Protein AF-K2GR51-F1 (afdb_monomer)

Sequence (180 aa):
MQKKKPLNREYTQEELEQRRPKKPKINIDDYKPSGNLYKGIKTKDGRKINYIEPNDAKLPTESWRFYCFKGDEEIEHPFVMNNRSFYIFGTDKENVDIVLRHPTNEPQHAVVQFRYHNNEILPYIIDLNSKEGVYLNKNRIKENVYIELRNGDVLMFGHSIREYVLLKEKPFHHTHHHSK

InterPro domains:
  IPR000253 Forkhead-associated (FHA) domain [PF00498] (87-158)
  IPR000253 Forkhead-associated (FHA) domain [PS50006] (87-141)
  IPR000253 Forkhead-associated (FHA) domain [SM00240] (86-141)
  IPR008984 SMAD/FHA domain superfamily [SSF49879] (55-170)
  IPR050923 Cellular Process Regulator and RNA Processing Protein [PTHR23308] (21-169)

Nearest PDB structures (foldseek):
  4h87-assembly3_B  TM=9.272E-01  e=5.393E-12  Homo sapiens
  4h87-assembly2_A  TM=9.064E-01  e=5.393E-12  Homo sapiens
  3elv-assembly2_B  TM=8.975E-01  e=2.871E-11  Saccharomyces cerevisiae
  2jkd-assembly1_A  TM=9.024E-01  e=9.255E-11  Saccharomyces cerevisiae
  7dco-assembly1_Y  TM=8.281E-01  e=1.391E-11  Saccharomyces cerevisiae S288C

Mean predicted aligned error: 11.49 Å

Secondary structure (DSSP, 8-state):
---PPPTTPPPPHHHHHHTSPPPPPP-TT--SPPTTTTTT-B-TT--B-S----TTB---SS-EEEEEEETTEEEEEEEEESS-SEEEEES-TTT-SEE---TTS-SS-EEEEEEEETTEEEEEEEE-S-SS-EEETTEEPPBT--EE--TT-EEEETT--EEEEEEEPPP---------

Foldseek 3Di:
DDDDDDPDDDDDPVSVVVPPPDDPDPPPPPPPPDPVVQVPDADPVRARDPDDADPQQDFAPFWKWKFKDQPPDGDDDIDIRGGGQKFWEFCQPRRGRHHDPDPQTHNTFKMWGFGCDPNHTFTWIAGQPRPQAKDKPNHGDDHPDTDTDDAQIWIDGRPDSMIIGMHTDDPPPPPPPPDD

pLDDT: mean 85.96, std 16.05, range [42.38, 98.69]

Organism: Entamoeba nuttalli (strain P19) (NCBI:txid1076696)

Radius of gyration: 23.56 Å; Cα contacts (8 Å, |Δi|>4): 323; chains: 1; bounding box: 54×60×89 Å

Solvent-accessible surface area (backbone atoms only — not comparable to full-atom values): 10872 Å² total; per-residue (Å²): 134,87,82,81,77,73,95,85,66,85,73,51,73,67,59,54,57,72,65,46,82,75,76,76,83,78,66,87,81,57,86,62,81,62,81,64,80,42,71,77,42,53,50,98,86,65,31,63,39,91,73,78,85,59,95,49,53,34,65,38,89,54,51,32,33,37,39,38,26,52,79,95,42,76,77,52,81,63,46,76,49,52,87,52,35,57,46,36,31,10,49,34,69,85,54,30,73,41,73,45,94,41,90,67,46,38,54,69,24,32,36,42,36,22,29,59,54,95,95,38,64,45,46,23,42,28,26,60,68,42,92,61,38,39,23,51,72,88,39,74,57,62,61,77,38,80,42,80,59,53,77,69,40,35,39,34,51,35,84,44,75,45,40,34,36,32,40,64,54,75,80,83,73,81,76,79,77,76,79,128

Structure (mmCIF, N/CA/C/O backbone):
data_AF-K2GR51-F1
#
_entry.id   AF-K2GR51-F1
#
loop_
_atom_site.group_PDB
_atom_site.id
_atom_site.type_symbol
_atom_site.label_atom_id
_atom_site.label_alt_id
_atom_site.label_comp_id
_atom_site.label_asym_i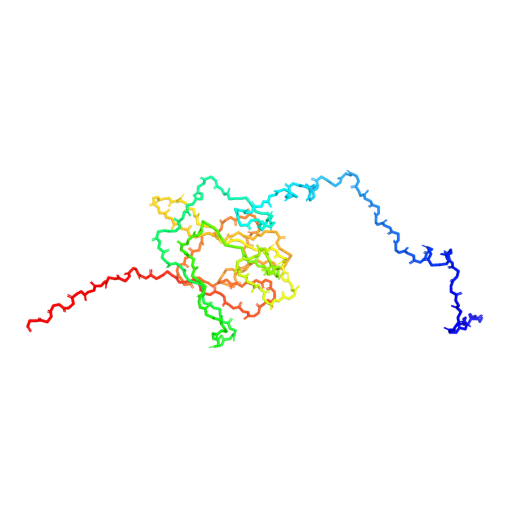d
_atom_site.label_entity_id
_atom_site.label_seq_id
_atom_site.pdbx_PDB_ins_code
_atom_site.Cartn_x
_atom_site.Cartn_y
_atom_site.Cartn_z
_atom_site.occupancy
_atom_site.B_iso_or_equiv
_atom_site.auth_seq_id
_atom_site.auth_comp_id
_atom_site.auth_asym_id
_atom_site.auth_atom_id
_atom_site.pdbx_PDB_model_num
ATOM 1 N N . MET A 1 1 ? 25.159 15.334 -54.013 1.00 42.38 1 MET A N 1
ATOM 2 C CA . MET A 1 1 ? 26.180 14.788 -53.086 1.00 42.38 1 MET A CA 1
ATOM 3 C C . MET A 1 1 ? 26.121 15.563 -51.773 1.00 42.38 1 MET A C 1
ATOM 5 O O . MET A 1 1 ? 26.465 16.738 -51.764 1.00 42.38 1 MET A O 1
ATOM 9 N N . GLN A 1 2 ? 25.629 14.962 -50.685 1.00 44.34 2 GLN A N 1
ATOM 10 C CA . GLN A 1 2 ? 25.645 15.604 -49.363 1.00 44.34 2 GLN A CA 1
ATOM 11 C C . GLN A 1 2 ? 27.072 15.537 -48.800 1.00 44.34 2 GLN A C 1
ATOM 13 O O . GLN A 1 2 ? 27.606 14.449 -48.588 1.00 44.34 2 GLN A O 1
ATOM 18 N N . LYS A 1 3 ? 27.717 16.692 -48.607 1.00 49.69 3 LYS A N 1
ATOM 19 C CA . LYS A 1 3 ? 29.060 16.778 -48.016 1.00 49.69 3 LYS A CA 1
ATOM 20 C C . LYS A 1 3 ? 28.983 16.336 -46.548 1.00 49.69 3 LYS A C 1
ATOM 22 O O . LYS A 1 3 ? 28.377 17.032 -45.735 1.00 49.69 3 LYS A O 1
ATOM 27 N N . LYS A 1 4 ? 29.577 15.188 -46.200 1.00 56.81 4 LYS A N 1
ATOM 28 C CA . LYS A 1 4 ? 29.742 14.777 -44.795 1.00 56.81 4 LYS A CA 1
ATOM 29 C C . LYS A 1 4 ? 30.719 15.746 -44.116 1.00 56.81 4 LYS A C 1
ATOM 31 O O . LYS A 1 4 ? 31.823 15.952 -44.616 1.00 56.81 4 LYS A O 1
ATOM 36 N N . LYS A 1 5 ? 30.287 16.381 -43.021 1.00 58.50 5 LYS A N 1
ATOM 37 C CA . LYS A 1 5 ? 31.119 17.296 -42.220 1.00 58.50 5 LYS A CA 1
ATOM 38 C C . LYS A 1 5 ? 32.204 16.500 -41.460 1.00 58.50 5 LYS A C 1
ATOM 40 O O . LYS A 1 5 ? 31.934 15.362 -41.077 1.00 58.50 5 LYS A O 1
ATOM 45 N N . PRO A 1 6 ? 33.407 17.070 -41.253 1.00 57.62 6 PRO A N 1
ATOM 46 C CA . PRO A 1 6 ? 34.514 16.401 -40.566 1.00 57.62 6 PRO A CA 1
ATOM 47 C C . PRO A 1 6 ? 34.189 16.107 -39.093 1.00 57.62 6 PRO A C 1
ATOM 49 O O . PRO A 1 6 ? 33.486 16.878 -38.441 1.00 57.62 6 PRO A O 1
ATOM 52 N N . LEU A 1 7 ? 34.720 14.987 -38.587 1.00 55.50 7 LEU A N 1
ATOM 53 C CA . LEU A 1 7 ? 34.378 14.382 -37.290 1.00 55.50 7 LEU A CA 1
ATOM 54 C C . LEU A 1 7 ? 34.839 15.203 -36.062 1.00 55.50 7 LEU A C 1
ATOM 56 O O . LEU A 1 7 ? 34.258 15.052 -34.996 1.00 55.50 7 LEU A O 1
ATOM 60 N N . ASN A 1 8 ? 35.801 16.120 -36.227 1.00 58.75 8 ASN A N 1
ATOM 61 C CA . ASN A 1 8 ? 36.381 16.948 -35.155 1.00 58.75 8 ASN A CA 1
ATOM 62 C C . ASN A 1 8 ? 36.123 18.449 -35.365 1.00 58.75 8 ASN A C 1
ATOM 64 O O . ASN A 1 8 ? 37.043 19.262 -35.324 1.00 58.75 8 ASN A O 1
ATOM 68 N N . ARG A 1 9 ? 34.876 18.834 -35.649 1.00 70.38 9 ARG A N 1
ATOM 69 C CA . ARG A 1 9 ? 34.494 20.250 -35.655 1.00 70.38 9 ARG A CA 1
ATOM 70 C C . ARG A 1 9 ? 33.949 20.626 -34.282 1.00 70.38 9 ARG A C 1
ATOM 72 O O . ARG A 1 9 ? 32.930 20.081 -33.864 1.00 70.38 9 ARG A O 1
ATOM 79 N N . GLU A 1 10 ? 34.606 21.569 -33.615 1.00 74.50 10 GLU A N 1
ATOM 80 C CA . GLU A 1 10 ? 34.029 22.242 -32.453 1.00 74.50 10 GLU A CA 1
ATOM 81 C C . GLU A 1 10 ? 32.769 22.994 -32.896 1.00 74.50 10 GLU A C 1
ATOM 83 O O . GLU A 1 10 ? 32.781 23.768 -33.858 1.00 74.50 10 GLU A O 1
ATOM 88 N N . TYR A 1 11 ? 31.651 22.691 -32.239 1.00 69.25 11 TYR A N 1
ATOM 89 C CA . TYR A 1 11 ? 30.380 23.358 -32.491 1.00 69.25 11 TYR A CA 1
ATOM 90 C C . TYR A 1 11 ? 30.417 24.745 -31.858 1.00 69.25 11 TYR A C 1
ATOM 92 O O . TYR A 1 11 ? 30.829 24.891 -30.706 1.00 69.25 11 TYR A O 1
ATOM 100 N N . THR A 1 12 ? 29.957 25.762 -32.585 1.00 78.19 12 THR A N 1
ATOM 101 C CA . THR A 1 12 ? 29.787 27.097 -31.999 1.00 78.19 12 THR A CA 1
ATOM 102 C C . THR A 1 12 ? 28.710 27.059 -30.912 1.00 78.19 12 THR A C 1
ATOM 104 O O . THR A 1 12 ? 27.822 26.202 -30.924 1.00 78.19 12 THR A O 1
ATOM 107 N N . GLN A 1 13 ? 28.761 27.993 -29.957 1.00 73.19 13 GLN A N 1
ATOM 108 C CA . GLN A 1 13 ? 27.757 28.070 -28.885 1.00 73.19 13 GLN A CA 1
ATOM 109 C C . GLN A 1 13 ? 26.326 28.191 -29.435 1.00 73.19 13 GLN A C 1
ATOM 111 O O . GLN A 1 13 ? 25.419 27.548 -28.914 1.00 73.19 13 GLN A O 1
ATOM 116 N N . GLU A 1 14 ? 26.141 28.905 -30.546 1.00 72.94 14 GLU A N 1
ATOM 117 C CA . GLU A 1 14 ? 24.854 29.008 -31.243 1.00 72.94 14 GLU A CA 1
ATOM 118 C C . GLU A 1 14 ? 24.384 27.664 -31.830 1.00 72.94 14 GLU A C 1
ATOM 120 O O . GLU A 1 14 ? 23.211 27.306 -31.704 1.00 72.94 14 GLU A O 1
ATOM 125 N N . GLU A 1 15 ? 25.288 26.874 -32.428 1.00 75.81 15 GLU A N 1
ATOM 126 C CA . GLU A 1 15 ? 24.970 25.526 -32.926 1.00 75.81 15 GLU A CA 1
ATOM 127 C C . GLU A 1 15 ? 24.607 24.579 -31.769 1.00 75.81 15 GLU A C 1
ATOM 129 O O . GLU A 1 15 ? 23.725 23.729 -31.913 1.00 75.81 15 GLU A O 1
ATOM 134 N N . LEU A 1 16 ? 25.245 24.732 -30.603 1.00 74.75 16 LEU A N 1
ATOM 135 C C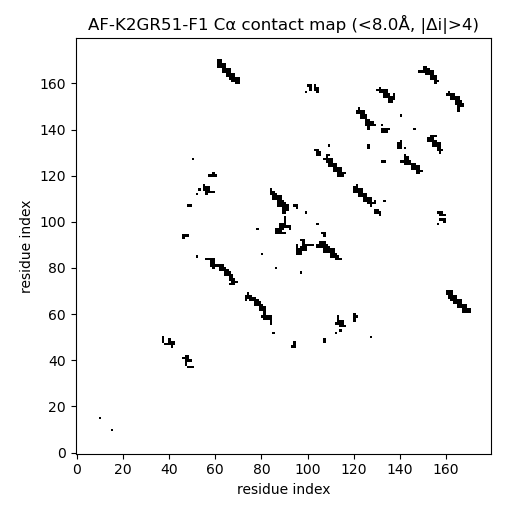A . LEU A 1 16 ? 24.909 23.975 -29.395 1.00 74.75 16 LEU A CA 1
ATOM 136 C C . LEU A 1 16 ? 23.548 24.382 -28.822 1.00 74.75 16 LEU A C 1
ATOM 138 O O . LEU A 1 16 ? 22.797 23.510 -28.386 1.00 74.75 16 LEU A O 1
ATOM 142 N N . GLU A 1 17 ? 23.194 25.667 -28.848 1.00 75.69 17 GLU A N 1
ATOM 143 C CA . GLU A 1 17 ? 21.890 26.156 -28.389 1.00 75.69 17 GLU A CA 1
ATOM 144 C C . GLU A 1 17 ? 20.739 25.732 -29.299 1.00 75.69 17 GLU A C 1
ATOM 146 O O . GLU A 1 17 ? 19.697 25.307 -28.800 1.00 75.69 17 GLU A O 1
ATOM 151 N N . GLN A 1 18 ? 20.929 25.747 -30.619 1.00 71.50 18 GLN A N 1
ATOM 152 C CA . GLN A 1 18 ? 19.915 25.290 -31.579 1.00 71.50 18 GLN A CA 1
ATOM 153 C C . GLN A 1 18 ? 19.640 23.784 -31.489 1.00 71.50 18 GLN A C 1
ATOM 155 O O . GLN A 1 18 ? 18.543 23.331 -31.823 1.00 71.50 18 GLN A O 1
ATOM 160 N N . ARG A 1 19 ? 20.623 23.005 -31.022 1.00 71.69 19 ARG A N 1
ATOM 161 C CA . ARG A 1 19 ? 20.491 21.561 -30.781 1.00 71.69 19 ARG A CA 1
ATOM 162 C C . ARG A 1 19 ? 19.910 21.228 -29.411 1.00 71.69 19 ARG A C 1
ATOM 164 O O . ARG A 1 19 ? 19.610 20.057 -29.171 1.00 71.69 19 ARG A O 1
ATOM 171 N N . ARG A 1 20 ? 19.724 22.208 -28.515 1.00 74.12 20 ARG A N 1
ATOM 172 C CA . ARG A 1 20 ? 19.033 21.954 -27.247 1.00 74.12 20 ARG A CA 1
ATOM 173 C C . ARG A 1 20 ? 17.590 21.551 -27.555 1.00 74.12 20 ARG A C 1
ATOM 175 O O . ARG A 1 20 ? 16.921 22.243 -28.327 1.00 74.12 20 ARG A O 1
ATOM 182 N N . PRO A 1 21 ? 17.083 20.455 -26.967 1.00 69.75 21 PRO A N 1
ATOM 183 C CA . PRO A 1 21 ? 15.682 20.102 -27.116 1.00 69.75 21 PRO A CA 1
AT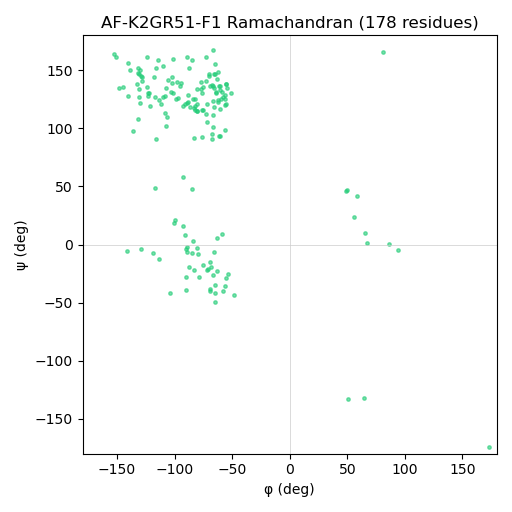OM 184 C C . PRO A 1 21 ? 14.835 21.288 -26.650 1.00 69.75 21 PRO A C 1
ATOM 186 O O . PRO A 1 21 ? 14.961 21.752 -25.513 1.00 69.75 21 PRO A O 1
ATOM 189 N N . LYS A 1 22 ? 14.005 21.822 -27.554 1.00 69.19 22 LYS A N 1
ATOM 190 C CA . LYS A 1 22 ? 13.075 22.904 -27.221 1.00 69.19 22 LYS A CA 1
ATOM 191 C C . LYS A 1 22 ? 12.189 22.406 -26.085 1.00 69.19 22 LYS A C 1
ATOM 193 O O . LYS A 1 22 ? 11.607 21.327 -26.204 1.00 69.19 22 LYS A O 1
ATOM 198 N N . LYS A 1 23 ? 12.102 23.173 -24.990 1.00 65.56 23 LYS A N 1
ATOM 199 C CA . LYS A 1 23 ? 11.193 22.841 -23.885 1.00 65.56 23 LYS A CA 1
ATOM 200 C C . LYS A 1 23 ? 9.798 22.601 -24.479 1.00 65.56 23 LYS A C 1
ATOM 202 O O . LYS A 1 23 ? 9.362 23.423 -25.292 1.00 65.56 23 LYS A O 1
ATOM 207 N N . PRO A 1 24 ? 9.130 21.485 -24.142 1.00 67.50 24 PRO A N 1
ATOM 208 C CA . PRO A 1 24 ? 7.802 21.208 -24.664 1.00 67.50 24 PRO A CA 1
ATOM 209 C C . PRO A 1 24 ? 6.883 22.390 -24.348 1.00 67.50 24 PRO A C 1
ATOM 211 O O . PRO A 1 24 ? 6.960 22.970 -23.262 1.00 67.50 24 PRO A O 1
ATOM 214 N N . LYS A 1 25 ? 6.053 22.781 -25.321 1.00 66.25 25 LYS A N 1
ATOM 215 C CA . LYS A 1 25 ? 5.051 23.829 -25.119 1.00 66.25 25 LYS A CA 1
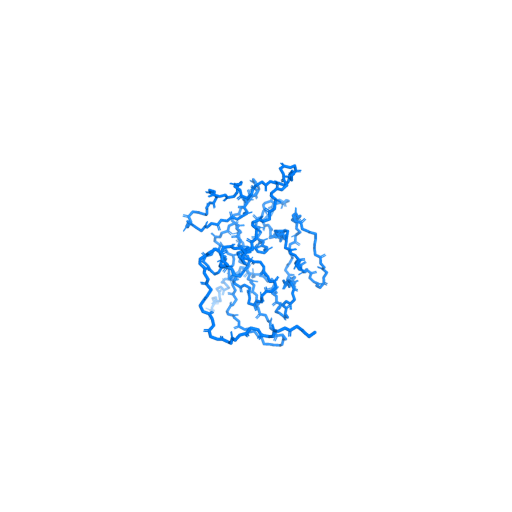ATOM 216 C C . LYS A 1 25 ? 4.114 23.356 -24.009 1.00 66.25 25 LYS A C 1
ATOM 218 O O . LYS A 1 25 ? 3.463 22.327 -24.161 1.00 66.25 25 LYS A O 1
ATOM 223 N N . ILE A 1 26 ? 4.101 24.078 -22.893 1.00 63.62 26 ILE A N 1
ATOM 22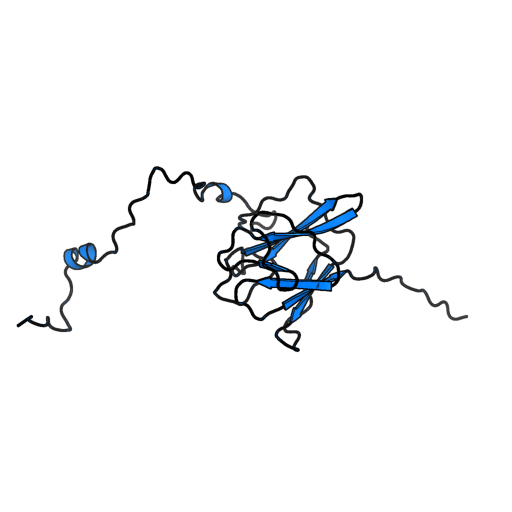4 C CA . ILE A 1 26 ? 3.199 23.804 -21.775 1.00 63.62 26 ILE A CA 1
ATOM 225 C C . ILE A 1 26 ? 1.786 24.085 -22.286 1.00 63.62 26 ILE A C 1
ATOM 227 O O . ILE A 1 26 ? 1.508 25.201 -22.722 1.00 63.62 26 ILE A O 1
ATOM 231 N N . ASN A 1 27 ? 0.923 23.070 -22.294 1.00 71.12 27 ASN A N 1
ATOM 232 C CA . ASN A 1 27 ? -0.493 23.280 -22.555 1.00 71.12 27 ASN A CA 1
ATOM 233 C C . ASN A 1 27 ? -1.090 23.961 -21.316 1.00 71.12 27 ASN A C 1
ATOM 235 O O . ASN A 1 27 ? -1.085 23.379 -20.235 1.00 71.12 27 ASN A O 1
ATOM 239 N N . ILE A 1 28 ? -1.509 25.217 -21.468 1.00 61.88 28 ILE A N 1
ATOM 240 C CA . ILE A 1 28 ? -1.997 26.064 -20.368 1.00 61.88 28 ILE A CA 1
ATOM 241 C C . ILE A 1 28 ? -3.373 25.568 -19.882 1.00 61.88 28 ILE A C 1
ATOM 243 O O . ILE A 1 28 ? -3.718 25.779 -18.723 1.00 61.88 28 ILE A O 1
ATOM 247 N N . ASP A 1 29 ? -4.083 24.810 -20.726 1.00 73.19 29 ASP A N 1
ATOM 248 C CA . ASP A 1 29 ? -5.407 24.240 -20.455 1.00 73.19 29 ASP A CA 1
ATOM 249 C C . ASP A 1 29 ? -5.345 22.756 -20.037 1.00 73.19 29 ASP A C 1
ATOM 251 O O . ASP A 1 29 ? -6.320 22.012 -20.167 1.00 73.19 29 ASP A O 1
ATOM 255 N N . ASP A 1 30 ? -4.194 22.277 -19.549 1.00 65.19 30 ASP A N 1
ATOM 256 C CA . ASP A 1 30 ? -4.125 20.956 -18.922 1.00 65.19 30 ASP A CA 1
ATOM 257 C C . ASP A 1 30 ? -4.743 21.053 -17.517 1.00 65.19 30 ASP A C 1
ATOM 259 O O . ASP A 1 30 ? -4.071 21.388 -16.545 1.00 65.19 30 ASP A O 1
ATOM 263 N N . TYR A 1 31 ? -6.045 20.768 -17.401 1.00 67.69 31 TYR A N 1
ATOM 264 C CA . TYR A 1 31 ? -6.785 20.711 -16.126 1.00 67.69 31 TYR A CA 1
ATOM 265 C C . TYR A 1 31 ? -6.292 19.609 -15.171 1.00 67.69 31 TYR A C 1
ATOM 267 O O . TYR A 1 31 ? -6.893 19.370 -14.120 1.00 67.69 31 TYR A O 1
ATOM 275 N N . LYS A 1 32 ? -5.207 18.908 -15.515 1.00 61.25 32 LYS A N 1
ATOM 276 C CA . LYS A 1 32 ? -4.537 18.009 -14.586 1.00 61.25 32 LYS A CA 1
ATOM 277 C C . LYS A 1 32 ? -4.021 18.810 -13.392 1.00 61.25 32 LYS A C 1
ATOM 279 O O . LYS A 1 32 ? -3.437 19.881 -13.570 1.00 61.25 32 LYS A O 1
ATOM 284 N N . PRO A 1 33 ? -4.190 18.297 -12.164 1.00 57.75 33 PRO A N 1
ATOM 285 C CA . PRO A 1 33 ? -3.632 18.943 -10.993 1.00 57.75 33 PRO A CA 1
ATOM 286 C C . PRO A 1 33 ? -2.130 19.126 -11.202 1.00 57.75 33 PRO A C 1
ATOM 288 O O . PRO A 1 33 ? -1.392 18.166 -11.433 1.00 57.75 33 PRO A O 1
ATOM 291 N N . SER A 1 34 ? -1.675 20.380 -11.150 1.00 57.56 34 SER A N 1
ATOM 292 C CA . SER A 1 34 ? -0.246 20.665 -11.195 1.00 57.56 34 SER A CA 1
ATOM 293 C C . SER A 1 34 ? 0.423 19.867 -10.072 1.00 57.56 34 SER A C 1
ATOM 295 O O . SER A 1 34 ? -0.070 19.852 -8.941 1.00 57.56 34 SER A O 1
ATOM 297 N N . GLY A 1 35 ? 1.551 19.207 -10.351 1.00 59.31 35 GLY A N 1
ATOM 298 C CA . GLY A 1 35 ? 2.287 18.392 -9.371 1.00 59.31 35 GLY A CA 1
ATOM 299 C C . GLY A 1 35 ? 2.767 19.154 -8.122 1.00 59.31 35 GLY A C 1
ATOM 300 O O . GLY A 1 35 ? 3.538 18.619 -7.336 1.00 59.31 35 GLY A O 1
ATOM 301 N N . ASN A 1 36 ? 2.341 20.407 -7.939 1.00 64.81 36 ASN A N 1
ATOM 302 C CA . ASN A 1 36 ? 2.488 21.210 -6.737 1.00 64.81 36 ASN A CA 1
ATOM 303 C C . ASN A 1 36 ? 1.592 20.756 -5.578 1.00 64.81 36 ASN A C 1
ATOM 305 O O . ASN A 1 36 ? 1.945 21.058 -4.443 1.00 64.81 36 ASN A O 1
ATOM 309 N N . LEU A 1 37 ? 0.491 20.031 -5.819 1.00 65.50 37 LEU A N 1
ATOM 310 C CA . LEU A 1 37 ? -0.415 19.620 -4.735 1.00 65.50 37 LEU A CA 1
ATOM 311 C C . LEU A 1 37 ? 0.310 18.788 -3.662 1.00 65.50 37 LEU A C 1
ATOM 313 O O . LEU A 1 37 ? 0.123 19.003 -2.469 1.00 65.50 37 LEU A O 1
ATOM 317 N N . TYR A 1 38 ? 1.211 17.904 -4.090 1.00 66.12 38 TYR A N 1
ATOM 318 C CA . TYR A 1 38 ? 1.984 17.040 -3.196 1.00 66.12 38 TYR A CA 1
ATOM 319 C C . TYR A 1 38 ? 3.320 17.651 -2.742 1.00 66.12 38 TYR A C 1
ATOM 321 O O . TYR A 1 38 ? 4.008 17.062 -1.912 1.00 66.12 38 TYR A O 1
ATOM 329 N N . LYS A 1 39 ? 3.717 18.839 -3.233 1.00 66.56 39 LYS A N 1
ATOM 330 C CA . LYS A 1 39 ? 5.072 19.397 -3.002 1.00 66.56 39 LYS A CA 1
ATOM 331 C C . LYS A 1 39 ? 5.399 19.762 -1.548 1.00 66.56 39 LYS A C 1
ATOM 333 O O . LYS A 1 39 ? 6.550 20.085 -1.266 1.00 66.56 39 LYS A O 1
ATOM 338 N N . GLY A 1 40 ? 4.442 19.681 -0.630 1.00 71.94 40 GLY A N 1
ATOM 339 C CA . GLY A 1 40 ? 4.662 19.903 0.802 1.00 71.94 40 GLY A CA 1
ATOM 340 C C . GLY A 1 40 ? 4.359 18.697 1.686 1.00 71.94 40 GLY A C 1
ATOM 341 O O . GLY A 1 40 ? 4.643 18.754 2.880 1.00 71.94 40 GLY A O 1
ATOM 342 N N . ILE A 1 41 ? 3.790 17.621 1.135 1.00 84.75 41 ILE A N 1
ATOM 343 C CA . ILE A 1 41 ? 3.296 16.515 1.954 1.00 84.75 41 ILE A CA 1
ATOM 344 C C . ILE A 1 41 ? 4.468 15.625 2.336 1.00 84.75 41 ILE A C 1
ATOM 346 O O . ILE A 1 41 ? 5.196 15.099 1.488 1.00 84.75 41 ILE A O 1
ATOM 350 N N . LYS A 1 42 ? 4.659 15.487 3.645 1.00 88.25 42 LYS A N 1
ATOM 351 C CA . LYS A 1 42 ? 5.691 14.647 4.227 1.00 88.25 42 LYS A CA 1
ATOM 352 C C . LYS A 1 42 ? 5.104 13.772 5.317 1.00 88.25 42 LYS A C 1
ATOM 354 O O . LYS A 1 42 ? 4.197 14.195 6.033 1.00 88.25 42 LYS A O 1
ATOM 359 N N . THR A 1 43 ? 5.651 12.574 5.468 1.00 87.50 43 THR A N 1
ATOM 360 C CA . THR A 1 43 ? 5.398 11.763 6.662 1.00 87.50 43 THR A CA 1
ATOM 361 C C . THR A 1 43 ? 6.009 12.426 7.895 1.00 87.50 43 THR A C 1
ATOM 363 O O . THR A 1 43 ? 6.855 13.318 7.788 1.00 87.50 43 THR A O 1
ATOM 366 N N . LYS A 1 44 ? 5.634 11.942 9.085 1.00 85.00 44 LYS A N 1
ATOM 367 C CA . LYS A 1 44 ? 6.286 12.325 10.351 1.00 85.00 44 LYS A CA 1
ATOM 368 C C . LYS A 1 44 ? 7.801 12.083 10.324 1.00 85.00 44 LYS A C 1
ATOM 370 O O . LYS A 1 44 ? 8.546 12.826 10.950 1.00 85.00 44 LYS A O 1
ATOM 375 N N . ASP A 1 45 ? 8.238 11.103 9.534 1.00 85.88 45 ASP A N 1
ATOM 376 C CA . ASP A 1 45 ? 9.645 10.751 9.332 1.00 85.88 45 ASP A CA 1
ATOM 377 C C . ASP A 1 45 ? 10.361 11.675 8.321 1.00 85.88 45 ASP A C 1
ATOM 379 O O . ASP A 1 45 ? 11.550 11.516 8.064 1.00 85.88 45 ASP A O 1
ATOM 383 N N . GLY A 1 46 ? 9.650 12.624 7.699 1.00 88.81 46 GLY A N 1
ATOM 384 C CA . GLY A 1 46 ? 10.202 13.575 6.730 1.00 88.81 46 GLY A CA 1
ATOM 385 C C . GLY A 1 46 ? 10.247 13.089 5.275 1.00 88.81 46 GLY A C 1
ATOM 386 O O . GLY A 1 46 ? 10.666 13.861 4.406 1.00 88.81 46 GLY A O 1
ATOM 387 N N . ARG A 1 47 ? 9.781 11.864 4.986 1.00 91.19 47 ARG A N 1
ATOM 388 C CA . ARG A 1 47 ? 9.701 11.302 3.622 1.00 91.19 47 ARG A CA 1
ATOM 389 C C . ARG A 1 47 ? 8.675 12.063 2.795 1.00 91.19 47 ARG A C 1
ATOM 391 O O . ARG A 1 47 ? 7.587 12.343 3.293 1.00 91.19 47 ARG A O 1
ATOM 398 N N . LYS A 1 48 ? 8.995 12.387 1.543 1.00 92.12 48 LYS A N 1
ATOM 399 C CA . LYS A 1 48 ? 8.063 13.038 0.608 1.00 92.12 48 LYS A CA 1
ATOM 400 C C . LYS A 1 48 ? 7.069 12.004 0.107 1.00 92.12 48 LYS A C 1
ATOM 402 O O . LYS A 1 48 ? 7.495 10.952 -0.354 1.00 92.12 48 LYS A O 1
ATOM 407 N N . ILE A 1 49 ? 5.775 12.300 0.151 1.00 91.88 49 ILE A N 1
ATOM 408 C CA . ILE A 1 49 ? 4.738 11.340 -0.253 1.00 91.88 49 ILE A CA 1
ATOM 409 C C . ILE A 1 49 ? 3.725 11.962 -1.211 1.00 91.88 49 ILE A C 1
ATOM 411 O O . ILE A 1 49 ? 3.409 13.147 -1.113 1.00 91.88 49 ILE A O 1
ATOM 415 N N . ASN A 1 50 ? 3.209 11.152 -2.134 1.00 90.56 50 ASN A N 1
ATOM 416 C CA . ASN A 1 50 ? 2.121 11.513 -3.052 1.00 90.56 50 ASN A CA 1
ATOM 417 C C . ASN A 1 50 ? 0.757 10.950 -2.601 1.00 90.56 50 ASN A C 1
ATOM 419 O O . ASN A 1 50 ? -0.181 10.868 -3.392 1.00 90.56 50 ASN A O 1
ATOM 423 N N . TYR A 1 51 ? 0.649 10.569 -1.329 1.00 93.06 51 TYR A N 1
ATOM 424 C CA . TYR A 1 51 ? -0.516 9.924 -0.740 1.00 93.06 51 TYR A CA 1
ATOM 425 C C . TYR A 1 51 ? -0.955 10.656 0.530 1.00 93.06 51 TYR A C 1
ATOM 427 O O . TYR A 1 51 ? -0.124 11.168 1.281 1.00 93.06 51 TYR A O 1
ATOM 435 N N . ILE A 1 52 ? -2.266 10.713 0.758 1.00 92.38 52 ILE A N 1
ATOM 436 C CA . ILE A 1 52 ? -2.878 11.275 1.963 1.00 92.38 52 ILE A CA 1
ATOM 437 C C . ILE A 1 52 ? -3.741 10.180 2.575 1.00 92.38 52 ILE A C 1
ATOM 439 O O . ILE A 1 52 ? -4.589 9.605 1.892 1.00 92.38 52 ILE A O 1
ATOM 443 N N . GLU A 1 53 ? -3.527 9.910 3.859 1.00 93.81 53 GLU A N 1
ATOM 444 C CA . GLU A 1 53 ? -4.323 8.932 4.589 1.00 93.81 53 GLU A CA 1
ATOM 445 C C . GLU A 1 53 ? -5.801 9.350 4.664 1.00 93.81 53 GLU A C 1
ATOM 447 O O . GLU A 1 53 ? -6.105 10.534 4.846 1.00 93.81 53 GLU A O 1
ATOM 452 N N . PRO A 1 54 ? -6.740 8.398 4.561 1.00 96.31 54 PRO A N 1
ATOM 453 C CA . PRO A 1 54 ? -8.153 8.676 4.750 1.00 96.31 54 PRO A CA 1
ATOM 454 C C . PRO A 1 54 ? -8.487 8.914 6.232 1.00 96.31 54 PRO A C 1
ATOM 456 O O . PRO A 1 54 ? -7.766 8.497 7.137 1.00 96.31 54 PRO A O 1
ATOM 459 N N . ASN A 1 55 ? -9.638 9.538 6.498 1.00 96.12 55 ASN A N 1
ATOM 460 C CA . ASN A 1 55 ? -10.094 9.834 7.867 1.00 96.12 55 ASN A CA 1
ATOM 461 C C . ASN A 1 55 ? -10.347 8.578 8.722 1.00 96.12 55 ASN A C 1
ATOM 463 O O . ASN A 1 55 ? -10.350 8.653 9.949 1.00 96.12 55 ASN A O 1
ATOM 467 N N . ASP A 1 56 ? -10.585 7.434 8.080 1.00 96.31 56 ASP A N 1
ATOM 468 C CA . ASP A 1 56 ? -10.795 6.138 8.725 1.00 96.31 56 ASP A CA 1
ATOM 469 C C . ASP A 1 56 ? -9.494 5.335 8.908 1.00 96.31 56 ASP A C 1
ATOM 471 O O . ASP A 1 56 ? -9.540 4.180 9.334 1.00 96.31 56 ASP A O 1
ATOM 475 N N . ALA A 1 57 ? -8.331 5.938 8.638 1.00 97.44 57 ALA A N 1
ATOM 476 C CA . ALA A 1 57 ? -7.030 5.332 8.885 1.00 97.44 57 ALA A CA 1
ATOM 477 C C . ALA A 1 57 ? -6.839 4.981 10.370 1.00 97.44 57 ALA A C 1
ATOM 479 O O . ALA A 1 57 ? -7.055 5.805 11.267 1.00 97.44 57 ALA A O 1
ATOM 480 N N . LYS A 1 58 ? -6.393 3.749 10.640 1.00 97.12 58 LYS A N 1
ATOM 481 C CA . LYS A 1 58 ? -6.061 3.272 11.991 1.00 97.12 58 LYS A CA 1
ATOM 482 C C . LYS A 1 58 ? -4.817 2.395 11.981 1.00 97.12 58 LYS A C 1
ATOM 484 O O . LYS A 1 58 ? -4.468 1.805 10.965 1.00 97.12 58 LYS A O 1
ATOM 489 N N . LEU A 1 59 ? -4.156 2.310 13.134 1.00 95.69 59 LEU A N 1
ATOM 490 C CA . LEU A 1 59 ? -3.069 1.358 13.338 1.00 95.69 59 LEU A CA 1
ATOM 491 C C . LEU A 1 59 ? -3.626 -0.071 13.339 1.00 95.69 59 LEU A C 1
ATOM 493 O O . LEU A 1 59 ? -4.662 -0.297 13.968 1.00 95.69 59 LEU A O 1
ATOM 497 N N . PRO A 1 60 ? -2.960 -1.028 12.678 1.00 93.94 60 PRO A N 1
ATOM 498 C CA . PRO A 1 60 ? -3.369 -2.425 12.724 1.00 93.94 60 PRO A CA 1
ATOM 499 C C . PRO A 1 60 ? -3.336 -2.954 14.164 1.00 93.94 60 PRO A C 1
ATOM 501 O O . PRO A 1 60 ? -2.392 -2.710 14.911 1.00 93.94 60 PRO A O 1
ATOM 504 N N . THR A 1 61 ? -4.370 -3.699 14.548 1.00 89.62 61 THR A N 1
ATOM 505 C CA . THR A 1 61 ? -4.416 -4.446 15.819 1.00 89.62 61 THR A CA 1
ATOM 506 C C . THR A 1 61 ? -3.711 -5.795 15.730 1.00 89.62 61 THR A C 1
ATOM 508 O O . THR A 1 61 ? -3.317 -6.358 16.744 1.00 89.62 61 THR A O 1
ATOM 511 N N . GLU A 1 62 ? -3.567 -6.313 14.515 1.00 88.38 62 GLU A N 1
ATOM 512 C CA . GLU A 1 62 ? -3.071 -7.650 14.211 1.00 88.38 62 GLU A CA 1
ATOM 513 C C . GLU A 1 62 ? -1.762 -7.547 13.429 1.00 88.38 62 GLU A C 1
ATOM 515 O O . GLU A 1 62 ? -1.542 -6.583 12.695 1.00 88.38 62 GLU A O 1
ATOM 520 N N . SER A 1 63 ? -0.899 -8.553 13.556 1.00 90.62 63 SER A N 1
ATOM 521 C CA . SER A 1 63 ? 0.356 -8.602 12.806 1.00 90.62 63 SER A CA 1
ATOM 522 C C . SER A 1 63 ? 0.092 -9.101 11.386 1.00 90.62 63 SER A C 1
ATOM 524 O O . SER A 1 63 ? -0.310 -10.248 11.182 1.00 90.62 63 SER A O 1
ATOM 526 N N . TRP A 1 64 ? 0.323 -8.237 10.400 1.00 94.94 64 TRP A N 1
ATOM 527 C CA . TRP A 1 64 ? 0.285 -8.594 8.984 1.00 94.94 64 TRP A CA 1
ATOM 528 C C . TRP A 1 64 ? 1.702 -8.658 8.426 1.00 94.94 64 TRP A C 1
ATOM 530 O O . TRP A 1 64 ? 2.551 -7.838 8.778 1.00 94.94 64 TRP A O 1
ATOM 540 N N . ARG A 1 65 ? 1.970 -9.622 7.546 1.00 95.69 65 ARG A N 1
ATOM 541 C CA . ARG A 1 65 ? 3.285 -9.811 6.931 1.00 95.69 65 ARG A CA 1
ATOM 542 C C . ARG A 1 65 ? 3.185 -10.001 5.430 1.00 95.69 65 ARG A C 1
ATOM 544 O O . ARG A 1 65 ? 2.329 -10.746 4.962 1.00 95.69 65 ARG A O 1
ATOM 551 N N . PHE A 1 66 ? 4.097 -9.369 4.700 1.00 96.06 66 PHE A N 1
ATOM 552 C CA . PHE A 1 66 ? 4.328 -9.665 3.290 1.00 96.06 66 PHE A CA 1
ATOM 553 C C . PHE A 1 66 ? 5.525 -10.590 3.124 1.00 96.06 66 PHE A C 1
ATOM 555 O O . PHE A 1 66 ? 6.627 -10.258 3.557 1.00 96.06 66 PHE A O 1
ATOM 562 N N . TYR A 1 67 ? 5.305 -11.706 2.441 1.00 96.38 67 TYR A N 1
ATOM 563 C CA . TYR A 1 67 ? 6.346 -12.619 1.983 1.00 96.38 67 TYR A CA 1
ATOM 564 C C . TYR A 1 67 ? 6.599 -12.361 0.498 1.00 96.38 67 TYR A C 1
ATOM 566 O O . TYR A 1 67 ? 5.650 -12.267 -0.278 1.00 96.38 67 TYR A O 1
ATOM 574 N N . CYS A 1 68 ? 7.863 -12.200 0.108 1.00 96.44 68 CYS A N 1
ATOM 575 C CA . CYS A 1 68 ? 8.250 -11.857 -1.261 1.00 96.44 68 CYS A CA 1
ATOM 576 C C . CYS A 1 68 ? 8.896 -13.065 -1.938 1.00 96.44 68 CYS A C 1
ATOM 578 O O . CYS A 1 68 ? 10.003 -13.466 -1.573 1.00 96.44 68 CYS A O 1
ATOM 580 N N . PHE A 1 69 ? 8.222 -13.597 -2.951 1.00 96.56 69 PHE A N 1
ATOM 581 C CA . PHE A 1 69 ? 8.679 -14.740 -3.732 1.00 96.56 69 PHE A CA 1
ATOM 582 C C . PHE A 1 69 ? 9.063 -14.325 -5.148 1.00 96.56 69 PHE A C 1
ATOM 584 O O . PHE A 1 69 ? 8.550 -13.346 -5.695 1.00 96.56 69 PHE A O 1
ATOM 591 N N . LYS A 1 70 ? 9.960 -15.085 -5.769 1.00 94.81 70 LYS A N 1
ATOM 592 C CA . LYS A 1 70 ? 10.248 -15.017 -7.206 1.00 94.81 70 LYS A CA 1
ATOM 593 C C . LYS A 1 70 ? 10.340 -16.442 -7.734 1.00 94.81 70 LYS A C 1
ATOM 595 O O . LYS A 1 70 ? 11.386 -17.078 -7.625 1.00 94.81 70 LYS A O 1
ATOM 600 N N . GLY A 1 71 ? 9.248 -16.930 -8.311 1.00 91.88 71 GLY A N 1
ATOM 601 C CA . GLY A 1 71 ? 9.087 -18.372 -8.486 1.00 91.88 71 GLY A CA 1
ATOM 602 C C . GLY A 1 71 ? 9.003 -19.036 -7.112 1.00 91.88 71 GLY A C 1
ATOM 603 O O . GLY A 1 71 ? 8.299 -18.531 -6.244 1.00 91.88 71 GLY A O 1
ATOM 604 N N . ASP A 1 72 ? 9.770 -20.102 -6.900 1.00 90.62 72 ASP A N 1
ATOM 605 C CA . ASP A 1 72 ? 9.706 -20.898 -5.665 1.00 90.62 72 ASP A CA 1
ATOM 606 C C . ASP A 1 72 ? 10.648 -20.400 -4.550 1.00 90.62 72 ASP A C 1
ATOM 608 O O . ASP A 1 72 ? 10.670 -20.955 -3.452 1.00 90.62 72 ASP A O 1
ATOM 612 N N . GLU A 1 73 ? 11.436 -19.352 -4.809 1.00 93.12 73 GLU A N 1
ATOM 613 C CA . GLU A 1 73 ? 12.393 -18.799 -3.846 1.00 93.12 73 GLU A CA 1
ATOM 614 C C . GLU A 1 73 ? 11.813 -17.593 -3.095 1.00 93.12 73 GLU A C 1
ATOM 616 O O . GLU A 1 73 ? 11.408 -16.598 -3.708 1.00 93.12 73 GLU A O 1
ATOM 621 N N . GLU A 1 74 ? 11.843 -17.646 -1.761 1.00 93.00 74 GLU A N 1
ATOM 622 C CA . GLU A 1 74 ? 11.643 -16.479 -0.895 1.00 93.00 74 GLU A CA 1
ATOM 623 C C . GLU A 1 74 ? 12.914 -15.617 -0.920 1.00 93.00 74 GLU A C 1
ATOM 625 O O . GLU A 1 74 ? 13.988 -16.062 -0.516 1.00 93.00 74 GLU A O 1
ATOM 630 N N . ILE A 1 75 ? 12.823 -14.384 -1.429 1.00 90.38 75 ILE A N 1
ATOM 631 C CA . ILE A 1 75 ? 14.015 -13.546 -1.666 1.00 90.38 75 ILE A CA 1
ATOM 632 C C . ILE A 1 75 ? 14.372 -12.677 -0.455 1.00 90.38 75 ILE A C 1
ATOM 634 O O . ILE A 1 75 ? 15.525 -12.274 -0.296 1.00 90.38 75 ILE A O 1
ATOM 638 N N . GLU A 1 76 ? 13.396 -12.312 0.374 1.00 85.44 76 GLU A N 1
ATOM 639 C CA . GLU A 1 76 ? 13.558 -11.283 1.405 1.00 85.44 76 GLU A CA 1
ATOM 640 C C . GLU A 1 76 ? 12.879 -11.690 2.700 1.00 85.44 76 GLU A C 1
ATOM 642 O O . GLU A 1 76 ? 11.851 -12.359 2.676 1.00 85.44 76 GLU A O 1
ATOM 647 N N . HIS A 1 77 ? 13.430 -11.220 3.822 1.00 90.31 77 HIS A N 1
ATOM 648 C CA . HIS A 1 77 ? 12.773 -11.383 5.109 1.00 90.31 77 HIS A CA 1
ATOM 649 C C . HIS A 1 77 ? 11.350 -10.810 5.062 1.00 90.31 77 HIS A C 1
ATOM 651 O O . HIS A 1 77 ? 11.161 -9.713 4.521 1.00 90.31 77 HIS A O 1
ATOM 657 N N . PRO A 1 78 ? 10.368 -11.504 5.664 1.00 93.25 78 PRO A N 1
ATOM 658 C CA . PRO A 1 78 ? 8.989 -11.053 5.651 1.00 93.25 78 PRO A CA 1
ATOM 659 C C . PRO A 1 78 ? 8.856 -9.648 6.231 1.00 93.25 78 PRO A C 1
ATOM 661 O O . PRO A 1 78 ? 9.331 -9.360 7.334 1.00 93.25 78 PRO A O 1
ATOM 664 N N . PHE A 1 79 ? 8.193 -8.765 5.493 1.00 95.19 79 PHE A N 1
ATOM 665 C CA . PHE A 1 79 ? 7.995 -7.389 5.922 1.00 95.19 79 PHE A CA 1
ATOM 666 C C . PHE A 1 79 ? 6.804 -7.309 6.878 1.00 95.19 79 PHE A C 1
ATOM 668 O O . PHE A 1 79 ? 5.682 -7.636 6.493 1.00 95.19 79 PHE A O 1
ATOM 675 N N . VAL A 1 80 ? 7.044 -6.873 8.116 1.00 95.38 80 VAL A N 1
ATOM 676 C CA . VAL A 1 80 ? 6.020 -6.782 9.168 1.00 95.38 80 VAL A CA 1
ATOM 677 C C . VAL A 1 80 ? 5.310 -5.430 9.128 1.00 95.38 80 VAL A C 1
ATOM 679 O O . VAL A 1 80 ? 5.944 -4.377 9.172 1.00 95.38 80 VAL A O 1
ATOM 682 N N . MET A 1 81 ? 3.981 -5.468 9.113 1.00 94.31 81 MET A N 1
ATOM 683 C CA . MET A 1 81 ? 3.091 -4.312 9.117 1.00 94.31 81 MET A CA 1
ATOM 684 C C . MET A 1 81 ? 2.252 -4.291 10.397 1.00 94.31 81 MET A C 1
ATOM 686 O O . MET A 1 81 ? 1.183 -4.897 10.460 1.00 94.31 81 MET A O 1
ATOM 690 N N . ASN A 1 82 ? 2.750 -3.622 11.438 1.00 92.19 82 ASN A N 1
ATOM 691 C CA . ASN A 1 82 ? 2.093 -3.576 12.750 1.00 92.19 82 ASN A CA 1
ATOM 692 C C . ASN A 1 82 ? 2.160 -2.211 13.467 1.00 92.19 82 ASN A C 1
ATOM 694 O O . ASN A 1 82 ? 1.576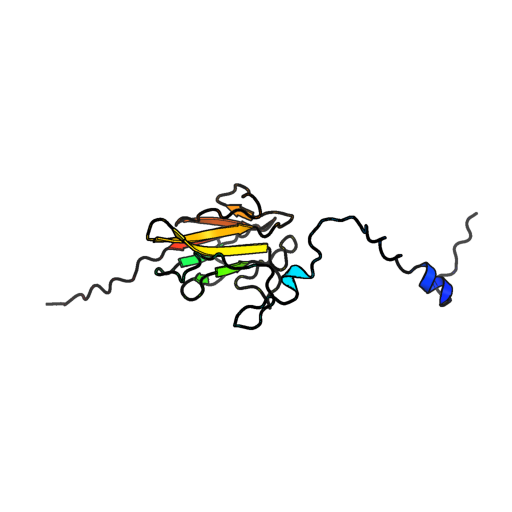 -2.053 14.534 1.00 92.19 82 ASN A O 1
ATOM 698 N N . ASN A 1 83 ? 2.886 -1.230 12.928 1.00 91.81 83 ASN A N 1
ATOM 699 C CA . ASN A 1 83 ? 3.247 -0.000 13.649 1.00 91.81 83 ASN A CA 1
ATOM 700 C C . ASN A 1 83 ? 2.936 1.298 12.890 1.00 91.81 83 ASN A C 1
ATOM 702 O O . ASN A 1 83 ? 3.133 2.388 13.427 1.00 91.81 83 ASN A O 1
ATOM 706 N N . ARG A 1 84 ? 2.451 1.198 11.651 1.00 94.69 84 ARG A N 1
ATOM 707 C CA . ARG A 1 84 ? 2.003 2.321 10.826 1.00 94.69 84 ARG A CA 1
ATOM 708 C C . ARG A 1 84 ? 0.628 1.998 10.264 1.00 94.69 84 ARG A C 1
ATOM 710 O O . ARG A 1 84 ? 0.287 0.840 10.046 1.00 94.69 84 ARG A O 1
ATOM 717 N N . SER A 1 85 ? -0.163 3.037 10.042 1.00 96.19 85 SER A N 1
ATOM 718 C CA . SER A 1 85 ? -1.482 2.933 9.420 1.00 96.19 85 SER A CA 1
ATOM 719 C C . SER A 1 85 ? -1.390 2.703 7.913 1.00 96.19 85 SER A C 1
ATOM 721 O O . SER A 1 85 ? -2.351 2.225 7.325 1.00 96.19 85 SER A O 1
ATOM 723 N N . PHE A 1 86 ? -0.246 2.973 7.279 1.00 97.69 86 PHE A N 1
ATOM 724 C CA . PHE A 1 86 ? -0.027 2.679 5.867 1.00 97.69 86 PHE A CA 1
ATOM 725 C C . PHE A 1 86 ? 1.441 2.391 5.541 1.00 97.69 86 PHE A C 1
ATOM 727 O O . PHE A 1 86 ? 2.342 2.756 6.300 1.00 97.69 86 PHE A O 1
ATOM 734 N N . TYR A 1 87 ? 1.659 1.754 4.390 1.00 97.56 87 TYR A N 1
ATOM 735 C CA . TYR A 1 87 ? 2.964 1.352 3.872 1.00 97.56 87 TYR A CA 1
ATOM 736 C C . TYR A 1 87 ? 3.020 1.574 2.357 1.00 97.56 87 TYR A C 1
ATOM 738 O O . TYR A 1 87 ? 2.135 1.122 1.626 1.00 97.56 87 TYR A O 1
ATOM 746 N N . ILE A 1 88 ? 4.050 2.275 1.881 1.00 97.69 88 ILE A N 1
ATOM 747 C CA . ILE A 1 88 ? 4.217 2.634 0.467 1.00 97.69 88 ILE A CA 1
ATOM 748 C C . ILE A 1 88 ? 5.111 1.614 -0.243 1.00 97.69 88 ILE A C 1
ATOM 750 O O . ILE A 1 88 ? 6.187 1.265 0.248 1.00 97.69 88 ILE A O 1
ATOM 754 N N . PHE A 1 89 ? 4.700 1.215 -1.444 1.00 98.12 89 PHE A N 1
ATOM 755 C CA . PHE A 1 89 ? 5.453 0.384 -2.377 1.00 98.12 89 PHE A CA 1
ATOM 756 C C . PHE A 1 89 ? 5.948 1.232 -3.546 1.00 98.12 89 PHE A C 1
ATOM 758 O O . PHE A 1 89 ? 5.172 1.985 -4.134 1.00 98.12 89 PHE A O 1
ATOM 765 N N . GLY A 1 90 ? 7.210 1.087 -3.941 1.00 97.88 90 GLY A N 1
ATOM 766 C CA . GLY A 1 90 ? 7.736 1.774 -5.124 1.00 97.88 90 GLY A CA 1
ATOM 767 C C . GLY A 1 90 ? 9.240 1.609 -5.315 1.00 97.88 90 GLY A C 1
ATOM 768 O O . GLY A 1 90 ? 9.884 0.838 -4.607 1.00 97.88 90 GLY A O 1
ATOM 769 N N . THR A 1 91 ? 9.807 2.295 -6.303 1.00 97.75 91 THR A N 1
ATOM 770 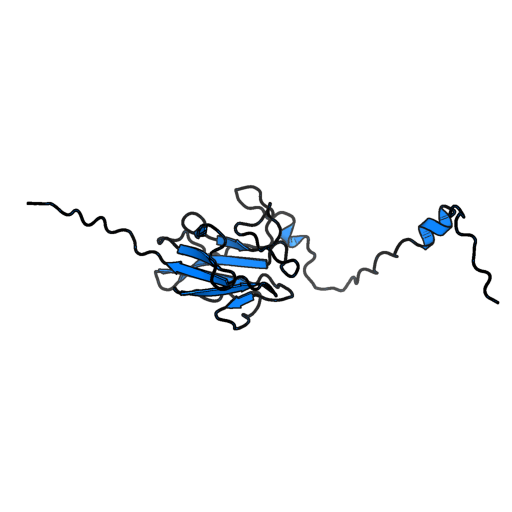C CA . THR A 1 91 ? 11.238 2.197 -6.643 1.00 97.75 91 THR A CA 1
ATOM 771 C C . THR A 1 91 ? 12.124 3.167 -5.855 1.00 97.75 91 THR A C 1
ATOM 773 O O . THR A 1 91 ? 13.330 2.933 -5.739 1.00 97.75 91 THR A O 1
ATOM 776 N N . ASP A 1 92 ? 11.548 4.226 -5.278 1.00 96.44 92 ASP A N 1
ATOM 777 C CA . ASP A 1 92 ? 12.281 5.262 -4.548 1.00 96.44 92 ASP A CA 1
ATOM 778 C C . ASP A 1 92 ? 12.554 4.855 -3.097 1.00 96.44 92 ASP A C 1
ATOM 780 O O . ASP A 1 92 ? 11.771 5.119 -2.184 1.00 96.44 92 ASP A O 1
ATOM 784 N N . LYS A 1 93 ? 13.713 4.227 -2.892 1.00 95.88 93 LYS A N 1
ATOM 785 C CA . LYS A 1 93 ? 14.163 3.680 -1.604 1.00 95.88 93 LYS A CA 1
ATOM 786 C C . LYS A 1 93 ? 14.154 4.676 -0.444 1.00 95.88 93 LYS A C 1
ATOM 788 O O . LYS A 1 93 ? 14.090 4.239 0.698 1.00 95.88 93 LYS A O 1
ATOM 793 N N . GLU A 1 94 ? 14.264 5.975 -0.709 1.00 95.00 94 GLU A N 1
ATOM 794 C CA . GLU A 1 94 ? 14.293 6.988 0.351 1.00 95.00 94 GLU A CA 1
ATOM 795 C C . GLU A 1 94 ? 12.893 7.297 0.887 1.00 95.00 94 GLU A C 1
ATOM 797 O O . GLU A 1 94 ? 12.737 7.688 2.044 1.00 95.00 94 GLU A O 1
ATOM 802 N N . ASN A 1 95 ? 11.866 7.129 0.051 1.00 95.31 95 ASN A N 1
ATOM 803 C CA . ASN A 1 95 ? 10.511 7.575 0.359 1.00 95.31 95 ASN A CA 1
ATOM 804 C C . ASN A 1 95 ? 9.504 6.427 0.533 1.00 95.31 95 ASN A C 1
ATOM 806 O O . ASN A 1 95 ? 8.425 6.657 1.084 1.00 95.31 95 ASN A O 1
ATOM 810 N N . VAL A 1 96 ? 9.852 5.194 0.157 1.00 96.88 96 VAL A N 1
ATOM 811 C CA . VAL A 1 96 ? 8.974 4.014 0.275 1.00 96.88 96 VAL A CA 1
ATOM 812 C C . VAL A 1 96 ? 9.308 3.131 1.475 1.00 96.88 96 VAL A C 1
ATOM 814 O O . VAL A 1 96 ? 10.412 3.173 2.010 1.00 96.88 96 VAL A O 1
ATOM 817 N N . ASP A 1 97 ? 8.342 2.314 1.890 1.00 95.75 97 ASP A N 1
ATOM 818 C CA . ASP A 1 97 ? 8.515 1.316 2.949 1.00 95.75 97 ASP A CA 1
ATOM 819 C C . ASP A 1 97 ? 8.970 -0.032 2.368 1.00 95.75 97 ASP A C 1
ATOM 821 O O . ASP A 1 97 ? 9.834 -0.696 2.938 1.00 95.75 97 ASP A O 1
ATOM 825 N N . ILE A 1 98 ? 8.430 -0.414 1.204 1.00 96.25 98 ILE A N 1
ATOM 826 C CA . ILE A 1 98 ? 8.766 -1.655 0.498 1.00 96.25 98 ILE A CA 1
ATOM 827 C C . ILE A 1 98 ? 9.291 -1.319 -0.898 1.00 96.25 98 ILE A C 1
ATOM 829 O O . ILE A 1 98 ? 8.598 -0.740 -1.739 1.00 96.25 98 ILE A O 1
ATOM 833 N N . VAL A 1 99 ? 10.540 -1.709 -1.155 1.00 96.94 99 VAL A N 1
ATOM 834 C CA . VAL A 1 99 ? 11.229 -1.403 -2.411 1.00 96.94 99 VAL A CA 1
ATOM 835 C C . VAL A 1 99 ? 10.855 -2.416 -3.488 1.00 96.94 99 VAL A C 1
ATOM 837 O O . VAL A 1 99 ? 11.198 -3.599 -3.416 1.00 96.94 99 VAL A O 1
ATOM 840 N N . LEU A 1 100 ? 10.223 -1.931 -4.550 1.00 96.56 100 LEU A N 1
ATOM 841 C CA . LEU A 1 100 ? 9.925 -2.702 -5.746 1.00 96.56 100 LEU A CA 1
ATOM 842 C C . LEU A 1 100 ? 11.148 -2.734 -6.667 1.00 96.56 100 LEU A C 1
ATOM 844 O O . LEU A 1 100 ? 11.580 -1.717 -7.205 1.00 96.56 100 LEU A O 1
ATOM 848 N N . ARG A 1 101 ? 11.709 -3.925 -6.890 1.00 93.88 101 ARG A N 1
ATOM 849 C CA . ARG A 1 101 ? 12.917 -4.118 -7.714 1.00 93.88 101 ARG A CA 1
ATOM 850 C C . ARG A 1 101 ? 12.583 -4.427 -9.177 1.00 93.88 101 ARG A C 1
ATOM 852 O O . ARG A 1 101 ? 12.980 -5.469 -9.692 1.00 93.88 101 ARG A O 1
ATOM 859 N N . HIS A 1 102 ? 11.853 -3.530 -9.838 1.00 95.25 102 HIS A N 1
ATOM 860 C CA . HIS A 1 102 ? 11.591 -3.619 -11.277 1.00 95.25 102 HIS A CA 1
ATOM 861 C C . HIS A 1 102 ? 11.462 -2.216 -11.905 1.00 95.25 102 HIS A C 1
ATOM 863 O O . HIS A 1 102 ? 10.771 -1.375 -11.332 1.00 95.25 102 HIS A O 1
ATOM 869 N N . PRO A 1 103 ? 12.088 -1.940 -13.068 1.00 93.38 103 PRO A N 1
ATOM 870 C CA . PRO A 1 103 ? 12.146 -0.594 -13.656 1.00 93.38 103 PRO A CA 1
ATOM 871 C C . PRO A 1 103 ? 10.808 -0.072 -14.187 1.00 93.38 103 PRO A C 1
ATOM 873 O O . PRO A 1 103 ? 10.679 1.115 -14.453 1.00 93.38 103 PRO A O 1
ATOM 876 N N . THR A 1 104 ? 9.817 -0.944 -14.364 1.00 95.38 104 THR A N 1
ATOM 877 C CA . THR A 1 104 ? 8.473 -0.533 -14.793 1.00 95.38 104 THR A CA 1
ATOM 878 C C . THR A 1 104 ? 7.620 0.023 -13.658 1.00 95.38 104 THR A C 1
ATOM 880 O O . THR A 1 104 ? 6.503 0.468 -13.898 1.00 95.38 104 THR A O 1
ATOM 883 N N . ASN A 1 105 ? 8.098 -0.086 -12.419 1.00 97.44 105 ASN A N 1
ATOM 884 C CA . ASN A 1 105 ? 7.378 0.392 -11.254 1.00 97.44 105 ASN A CA 1
ATOM 885 C C . ASN A 1 105 ? 7.714 1.860 -10.996 1.00 97.44 105 ASN A C 1
ATOM 887 O O . ASN A 1 105 ? 8.802 2.342 -11.308 1.00 97.44 105 ASN A O 1
ATOM 891 N N . GLU A 1 106 ? 6.767 2.560 -10.391 1.00 96.50 106 GLU A N 1
ATOM 892 C CA . GLU A 1 106 ? 6.876 3.994 -10.140 1.00 96.50 106 GLU A CA 1
ATOM 893 C C . GLU A 1 106 ? 7.640 4.258 -8.831 1.00 96.50 106 GLU A C 1
ATOM 895 O O . GLU A 1 106 ? 7.686 3.375 -7.964 1.00 96.50 106 GLU A O 1
ATOM 900 N N . PRO A 1 107 ? 8.215 5.464 -8.643 1.00 96.19 107 PRO A N 1
ATOM 901 C CA . PRO A 1 107 ? 8.843 5.878 -7.385 1.00 96.19 107 PRO A CA 1
ATOM 902 C C . PRO A 1 107 ? 7.968 5.604 -6.161 1.00 96.19 107 PRO A C 1
ATOM 904 O O . PRO A 1 107 ? 8.455 5.056 -5.178 1.00 96.19 107 PRO A O 1
ATOM 907 N N . GLN A 1 108 ? 6.674 5.915 -6.268 1.00 96.81 108 GLN A N 1
ATOM 908 C CA . GLN A 1 108 ? 5.609 5.525 -5.342 1.00 96.81 108 GLN A CA 1
ATOM 909 C C . GLN A 1 108 ? 4.466 4.977 -6.193 1.00 96.81 108 GLN A C 1
ATOM 911 O O . GLN A 1 108 ? 3.834 5.721 -6.940 1.00 96.81 108 GLN A O 1
ATOM 916 N N . HIS A 1 109 ? 4.275 3.666 -6.143 1.00 97.81 109 HIS A N 1
ATOM 917 C CA . HIS A 1 109 ? 3.454 2.906 -7.080 1.00 97.81 109 HIS A CA 1
ATOM 918 C C . HIS A 1 109 ? 2.112 2.501 -6.465 1.00 97.81 109 HIS A C 1
ATOM 920 O O . HIS A 1 109 ? 1.076 2.609 -7.110 1.00 97.81 109 HIS A O 1
ATOM 926 N N . ALA A 1 110 ? 2.119 2.070 -5.204 1.00 98.44 110 ALA A N 1
ATOM 927 C CA . ALA A 1 110 ? 0.915 1.654 -4.497 1.00 98.44 110 ALA A CA 1
ATOM 928 C C . ALA A 1 110 ? 1.061 1.858 -2.989 1.00 98.44 110 ALA A C 1
ATOM 930 O O . ALA A 1 110 ? 2.174 1.994 -2.474 1.00 98.44 110 ALA A O 1
ATOM 931 N N . VAL A 1 111 ? -0.061 1.838 -2.276 1.00 98.44 111 VAL A N 1
ATOM 932 C CA . VAL A 1 111 ? -0.096 1.932 -0.813 1.00 98.44 111 VAL A CA 1
ATOM 933 C C . VAL A 1 111 ? -0.983 0.841 -0.247 1.00 98.44 111 VAL A C 1
ATOM 935 O O . VAL A 1 111 ? -2.110 0.652 -0.702 1.00 98.44 111 VAL A O 1
ATOM 938 N N . VAL A 1 112 ? -0.492 0.159 0.784 1.00 98.44 112 VAL A N 1
ATOM 939 C CA . VAL A 1 112 ? -1.353 -0.608 1.685 1.00 98.44 112 VAL A CA 1
ATOM 940 C C . VAL A 1 112 ? -1.756 0.298 2.836 1.00 98.44 112 VAL A C 1
ATOM 942 O O . VAL A 1 112 ? -0.892 0.807 3.544 1.00 98.44 112 VAL A O 1
ATOM 945 N N . GLN A 1 113 ? -3.056 0.504 3.016 1.00 98.31 113 GLN A N 1
ATOM 946 C CA . GLN A 1 113 ? -3.656 1.333 4.056 1.00 98.31 113 GLN A CA 1
ATOM 947 C C . GLN A 1 113 ? -4.526 0.470 4.969 1.00 98.31 113 GLN A C 1
ATOM 949 O O . GLN A 1 113 ? -5.456 -0.191 4.514 1.00 98.31 113 GLN A O 1
ATOM 954 N N . PHE A 1 114 ? -4.283 0.546 6.270 1.00 98.19 114 PHE A N 1
ATOM 955 C CA . PHE A 1 114 ? -5.157 -0.004 7.297 1.00 98.19 114 PHE A CA 1
ATOM 956 C C . PHE A 1 114 ? -6.277 0.985 7.611 1.00 98.19 114 PHE A C 1
ATOM 958 O O . PHE A 1 114 ? -6.023 2.153 7.927 1.00 98.19 114 PHE A O 1
ATOM 965 N N . ARG A 1 115 ? -7.523 0.522 7.501 1.00 97.62 115 ARG A N 1
ATOM 966 C CA . ARG A 1 115 ? -8.732 1.337 7.685 1.00 97.62 115 ARG A CA 1
ATOM 967 C C . ARG A 1 115 ? -9.674 0.656 8.658 1.00 97.62 115 ARG A C 1
ATOM 969 O O . ARG A 1 115 ? -9.779 -0.568 8.668 1.00 97.62 115 ARG A O 1
ATOM 976 N N . TYR A 1 116 ? -10.367 1.454 9.457 1.00 96.94 116 TYR A N 1
ATOM 977 C CA . TYR A 1 116 ? -11.451 0.971 10.297 1.00 96.94 116 TYR A CA 1
ATOM 978 C C . TYR A 1 116 ? -12.727 0.822 9.471 1.00 96.94 116 TYR A C 1
ATOM 980 O O . TYR A 1 116 ? -13.278 1.809 8.981 1.00 96.94 116 TYR A O 1
ATOM 988 N N . HIS A 1 117 ? -13.199 -0.410 9.318 1.00 93.38 117 HIS A N 1
ATOM 989 C CA . HIS A 1 117 ? -14.401 -0.740 8.565 1.00 93.38 117 HIS A CA 1
ATOM 990 C C . HIS A 1 117 ? -15.127 -1.914 9.231 1.00 93.38 117 HIS A C 1
ATOM 992 O O . HIS A 1 117 ? -14.495 -2.883 9.633 1.00 93.38 117 HIS A O 1
ATOM 998 N N . ASN A 1 118 ? -16.455 -1.830 9.366 1.00 91.75 118 ASN A N 1
ATOM 999 C CA . ASN A 1 118 ? -17.296 -2.877 9.971 1.00 91.75 118 ASN A CA 1
ATOM 1000 C C . ASN A 1 118 ? -16.791 -3.396 11.334 1.00 91.75 118 ASN A C 1
ATOM 1002 O O . ASN A 1 118 ? -16.772 -4.596 11.579 1.00 91.75 118 ASN A O 1
ATOM 1006 N N . ASN A 1 119 ? -16.405 -2.481 12.228 1.00 92.56 119 ASN A N 1
ATOM 1007 C CA . ASN A 1 119 ? -15.849 -2.769 13.558 1.00 92.56 119 ASN A CA 1
ATOM 1008 C C . ASN A 1 119 ? -14.487 -3.484 13.583 1.00 92.56 119 ASN A C 1
ATOM 1010 O O . ASN A 1 119 ? -14.012 -3.836 14.661 1.00 92.56 119 ASN A O 1
ATOM 1014 N N . GLU A 1 120 ? -13.819 -3.618 12.441 1.00 93.56 120 GLU A N 1
ATOM 1015 C CA . GLU A 1 120 ? -12.497 -4.226 12.326 1.00 93.56 120 GLU A CA 1
ATOM 1016 C C . GLU A 1 120 ? -11.507 -3.268 11.656 1.00 93.56 120 GLU A C 1
ATOM 1018 O O . GLU A 1 120 ? -11.887 -2.285 11.019 1.00 93.56 120 GLU A O 1
ATOM 1023 N N . ILE A 1 121 ? -10.209 -3.529 11.826 1.00 95.94 121 ILE A N 1
ATOM 1024 C CA . ILE A 1 121 ? -9.146 -2.792 11.135 1.00 95.94 121 ILE A CA 1
ATOM 1025 C C . ILE A 1 121 ? -8.581 -3.706 10.055 1.00 95.94 121 ILE A C 1
ATOM 1027 O O . ILE A 1 121 ? -7.916 -4.698 10.362 1.00 95.94 121 ILE A O 1
ATOM 1031 N N . L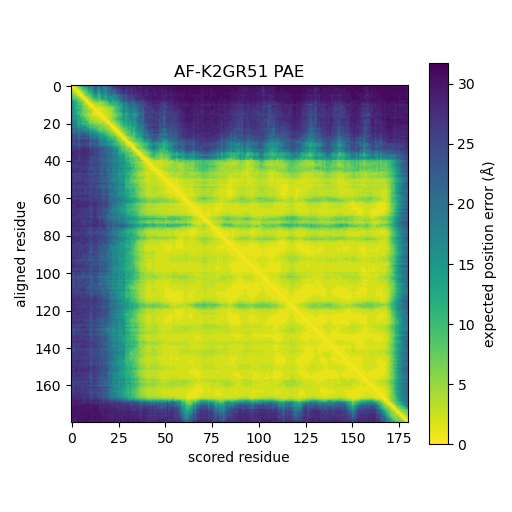EU A 1 122 ? -8.861 -3.369 8.798 1.00 95.88 122 LEU A N 1
ATOM 1032 C CA . LEU A 1 122 ? -8.570 -4.211 7.641 1.00 95.88 122 LEU A CA 1
ATOM 1033 C C . LEU A 1 122 ? -7.576 -3.522 6.692 1.00 95.88 122 LEU A C 1
ATOM 1035 O O . LEU A 1 122 ? -7.614 -2.293 6.552 1.00 95.88 122 LEU A O 1
ATOM 1039 N N . PRO A 1 123 ? -6.674 -4.285 6.050 1.00 97.81 123 PRO A N 1
ATOM 1040 C CA . PRO A 1 123 ? -5.780 -3.759 5.029 1.00 97.81 123 PRO A CA 1
ATOM 1041 C C . PRO A 1 123 ? -6.512 -3.556 3.698 1.00 97.81 123 PRO A C 1
ATOM 1043 O O . PRO A 1 123 ? -7.286 -4.400 3.253 1.00 97.81 123 PRO A O 1
ATOM 1046 N N . TYR A 1 124 ? -6.205 -2.454 3.023 1.00 98.50 124 TYR A N 1
ATOM 1047 C CA . TYR A 1 124 ? -6.655 -2.146 1.670 1.00 98.50 124 TYR A CA 1
ATOM 1048 C C . TYR A 1 124 ? -5.456 -1.784 0.800 1.00 98.50 124 TYR A C 1
ATOM 1050 O O . TYR A 1 124 ? -4.576 -1.055 1.249 1.00 98.50 124 TYR A O 1
ATOM 1058 N N . ILE A 1 125 ? -5.440 -2.232 -0.451 1.00 98.62 125 ILE A N 1
ATOM 1059 C CA . ILE A 1 125 ? -4.489 -1.780 -1.471 1.00 98.62 125 ILE A CA 1
ATOM 1060 C C . ILE A 1 125 ? -5.111 -0.647 -2.288 1.00 98.62 125 ILE A C 1
ATOM 1062 O O . ILE A 1 125 ? -6.289 -0.700 -2.646 1.00 98.62 125 ILE A O 1
ATOM 1066 N N . ILE A 1 126 ? -4.316 0.371 -2.600 1.00 98.56 126 ILE A N 1
ATOM 1067 C CA . ILE A 1 126 ? -4.646 1.409 -3.577 1.00 98.56 126 ILE A CA 1
ATOM 1068 C C . ILE A 1 126 ? -3.471 1.588 -4.540 1.00 98.56 126 ILE A C 1
ATOM 1070 O O . ILE A 1 126 ? -2.328 1.776 -4.123 1.00 98.56 126 ILE A O 1
ATOM 1074 N N . ASP A 1 127 ? -3.758 1.513 -5.836 1.00 98.50 127 ASP A N 1
ATOM 1075 C CA . ASP A 1 127 ? -2.812 1.842 -6.905 1.00 98.50 127 ASP A CA 1
ATOM 1076 C C . ASP A 1 127 ? -2.800 3.364 -7.116 1.00 98.50 127 ASP A C 1
ATOM 1078 O O . ASP A 1 127 ? -3.853 3.975 -7.334 1.00 98.50 127 ASP A O 1
ATOM 1082 N N . LEU A 1 128 ? -1.615 3.975 -7.041 1.00 96.69 128 LEU A N 1
ATOM 1083 C CA . LEU A 1 128 ? -1.405 5.423 -7.124 1.00 96.69 128 LEU A CA 1
ATOM 1084 C C . LEU A 1 128 ? -1.308 5.906 -8.577 1.00 96.69 128 LEU A C 1
ATOM 1086 O O . LEU A 1 128 ? -0.410 6.671 -8.935 1.00 96.69 128 LEU A O 1
ATOM 1090 N N . ASN A 1 129 ? -2.247 5.459 -9.414 1.00 95.38 129 ASN A N 1
ATOM 1091 C CA . ASN A 1 129 ? -2.295 5.764 -10.843 1.00 95.38 129 ASN A CA 1
ATOM 1092 C C . ASN A 1 129 ? -1.025 5.321 -11.591 1.00 95.38 129 ASN A C 1
ATOM 1094 O O . ASN A 1 129 ? -0.476 6.059 -12.416 1.00 95.38 129 ASN A O 1
ATOM 1098 N N . SER A 1 130 ? -0.523 4.131 -11.264 1.00 95.88 130 SER A N 1
ATOM 1099 C CA . SER A 1 130 ? 0.665 3.580 -11.899 1.00 95.88 130 SER A CA 1
ATOM 1100 C C . SER A 1 130 ? 0.405 3.172 -13.350 1.00 95.88 130 SER A C 1
ATOM 1102 O O . SER A 1 130 ? -0.663 2.678 -13.715 1.00 95.88 130 SER A O 1
ATOM 1104 N N . LYS A 1 131 ? 1.415 3.350 -14.208 1.00 96.56 131 LYS A N 1
ATOM 1105 C CA . LYS A 1 131 ? 1.280 3.068 -15.641 1.00 96.56 131 LYS A CA 1
ATOM 1106 C C . LYS A 1 131 ? 1.040 1.583 -15.935 1.00 96.56 131 LYS A C 1
ATOM 1108 O O . LYS A 1 131 ? 0.129 1.242 -16.687 1.00 96.56 131 LYS A O 1
ATOM 1113 N N . GLU A 1 132 ? 1.861 0.714 -15.345 1.00 97.88 132 GLU A N 1
ATOM 1114 C CA . GLU A 1 132 ? 1.791 -0.736 -15.578 1.00 97.88 132 GLU A CA 1
ATOM 1115 C C . GLU A 1 132 ? 0.838 -1.468 -14.610 1.00 97.88 132 GLU A C 1
ATOM 1117 O O . GLU A 1 132 ? 0.551 -2.651 -14.805 1.00 97.88 132 GLU A O 1
ATOM 1122 N N . GLY A 1 133 ? 0.300 -0.756 -13.614 1.00 97.81 133 GLY A N 1
ATOM 1123 C CA . GLY A 1 133 ? -0.758 -1.228 -12.729 1.00 97.81 133 GLY A CA 1
ATOM 1124 C C . GLY A 1 133 ? -0.309 -2.122 -11.573 1.00 97.81 133 GLY A C 1
ATOM 1125 O O . GLY A 1 133 ? 0.783 -2.698 -11.558 1.00 97.81 133 GLY A O 1
ATOM 1126 N N . VAL A 1 134 ? -1.235 -2.289 -10.632 1.00 98.69 134 VAL A N 1
ATOM 1127 C CA . VAL A 1 134 ? -1.185 -3.286 -9.556 1.00 98.69 134 VAL A CA 1
ATOM 1128 C C . VAL A 1 134 ? -2.107 -4.460 -9.887 1.00 98.69 134 VAL A C 1
ATOM 1130 O O . VAL A 1 134 ? -3.196 -4.284 -10.441 1.00 98.69 134 VAL A O 1
ATOM 1133 N N . TYR A 1 135 ? -1.695 -5.668 -9.513 1.00 98.69 135 TYR A N 1
ATOM 1134 C CA . TYR A 1 135 ? -2.462 -6.892 -9.714 1.00 98.69 135 TYR A CA 1
ATOM 1135 C C . TYR A 1 135 ? -2.694 -7.579 -8.374 1.00 98.69 135 TYR A C 1
ATOM 1137 O O . TYR A 1 135 ? -1.752 -7.803 -7.618 1.00 98.69 135 TYR A O 1
ATOM 1145 N N . LEU A 1 136 ? -3.946 -7.935 -8.108 1.00 98.62 136 LEU A N 1
ATOM 1146 C CA . LEU A 1 136 ? -4.380 -8.719 -6.961 1.00 98.62 136 LEU A CA 1
ATOM 1147 C C . LEU A 1 136 ? -4.857 -10.077 -7.467 1.00 98.62 136 LEU A C 1
ATOM 1149 O O . LEU A 1 136 ? -5.762 -10.149 -8.300 1.00 98.62 136 LEU A O 1
ATOM 1153 N N . ASN A 1 137 ? -4.242 -11.156 -6.989 1.00 98.00 137 ASN A N 1
ATOM 1154 C CA . ASN A 1 137 ? -4.560 -12.523 -7.401 1.00 98.00 137 ASN A CA 1
ATOM 1155 C C . ASN A 1 137 ? -4.593 -12.664 -8.936 1.00 98.00 137 ASN A C 1
ATOM 1157 O O . ASN A 1 137 ? -5.540 -13.205 -9.505 1.00 98.00 137 ASN A O 1
ATOM 1161 N N . LYS A 1 138 ? -3.560 -12.123 -9.603 1.00 96.69 138 LYS A N 1
ATOM 1162 C CA . LYS A 1 138 ? -3.377 -12.084 -11.071 1.00 96.69 138 LYS A CA 1
ATOM 1163 C C . LYS A 1 138 ? -4.373 -11.211 -11.848 1.00 96.69 138 LYS A C 1
ATOM 1165 O O . LYS A 1 138 ? -4.261 -11.114 -13.066 1.00 96.69 138 LYS A O 1
ATOM 1170 N N . ASN A 1 139 ? -5.298 -10.529 -11.176 1.00 98.00 139 ASN A N 1
ATOM 1171 C CA . ASN A 1 139 ? -6.236 -9.603 -11.805 1.00 98.00 139 ASN A CA 1
ATOM 1172 C C . ASN A 1 139 ? -5.801 -8.160 -11.563 1.00 98.00 139 ASN A C 1
ATOM 1174 O O . ASN A 1 139 ? -5.528 -7.775 -10.427 1.00 98.00 139 ASN A O 1
ATOM 1178 N N . ARG A 1 140 ? -5.757 -7.344 -12.620 1.00 98.25 140 ARG A N 1
ATOM 1179 C CA . ARG A 1 140 ? -5.441 -5.917 -12.484 1.00 98.25 140 ARG A CA 1
ATOM 1180 C C . ARG A 1 140 ? -6.529 -5.223 -11.663 1.00 98.25 140 ARG A C 1
ATOM 1182 O O . ARG A 1 140 ? -7.713 -5.371 -11.968 1.00 98.25 140 ARG A O 1
ATOM 1189 N N . ILE A 1 141 ? -6.131 -4.454 -10.654 1.00 98.31 141 ILE A N 1
ATOM 1190 C CA . ILE A 1 141 ? -7.062 -3.639 -9.868 1.00 98.31 141 ILE A CA 1
ATOM 1191 C C . ILE A 1 141 ? -7.238 -2.254 -10.491 1.00 98.31 141 ILE A C 1
ATOM 1193 O O . ILE A 1 141 ? -6.428 -1.799 -11.297 1.00 98.31 141 ILE A O 1
ATOM 1197 N N . LYS A 1 142 ? -8.323 -1.577 -10.116 1.00 97.75 142 LYS A N 1
ATOM 1198 C CA . LYS A 1 142 ? -8.592 -0.210 -10.558 1.00 97.75 142 LYS A CA 1
ATOM 1199 C C . LYS A 1 142 ? -7.725 0.787 -9.783 1.00 97.75 142 LYS A C 1
ATOM 1201 O O . LYS A 1 142 ? -7.668 0.733 -8.557 1.00 97.75 142 LYS A O 1
ATOM 1206 N N . GLU A 1 143 ? -7.115 1.726 -10.498 1.00 96.94 143 GLU A N 1
ATOM 1207 C CA . GLU A 1 143 ? -6.370 2.840 -9.905 1.00 96.94 143 GLU A CA 1
ATOM 1208 C C . GLU A 1 143 ? -7.244 3.759 -9.043 1.00 96.94 143 GLU A C 1
ATOM 1210 O O . GLU A 1 143 ? -8.432 3.953 -9.311 1.00 96.94 143 GLU A O 1
ATOM 1215 N N . ASN A 1 144 ? -6.642 4.349 -8.005 1.00 95.69 144 ASN A N 1
ATOM 1216 C CA . ASN A 1 144 ? -7.282 5.286 -7.075 1.00 95.69 144 ASN A CA 1
ATOM 1217 C C . ASN A 1 144 ? -8.544 4.741 -6.375 1.00 95.69 144 ASN A C 1
ATOM 1219 O O . ASN A 1 144 ? -9.395 5.511 -5.925 1.00 95.69 144 ASN A O 1
ATOM 1223 N N . VAL A 1 145 ? -8.677 3.417 -6.273 1.00 97.50 145 VAL A N 1
ATOM 1224 C CA . VAL A 1 145 ? -9.756 2.747 -5.542 1.00 97.50 145 VAL A CA 1
ATOM 1225 C C . VAL A 1 145 ? -9.143 1.827 -4.497 1.00 97.50 145 VAL A C 1
ATOM 1227 O O . VAL A 1 145 ? -8.267 1.027 -4.806 1.00 97.50 145 VAL A O 1
ATOM 1230 N N . TYR A 1 146 ? -9.625 1.933 -3.258 1.00 98.31 146 TYR A N 1
ATOM 1231 C CA . TYR A 1 146 ? -9.257 1.000 -2.199 1.00 98.31 146 TYR A CA 1
ATOM 1232 C C . TYR A 1 146 ? -9.912 -0.357 -2.443 1.00 98.31 146 TYR A C 1
ATOM 1234 O O . TYR A 1 146 ? -11.140 -0.457 -2.462 1.00 98.31 146 TYR A O 1
ATOM 1242 N N . ILE A 1 147 ? -9.095 -1.395 -2.569 1.00 98.38 147 ILE A N 1
ATOM 1243 C CA . ILE A 1 147 ? -9.531 -2.789 -2.652 1.00 98.38 147 ILE A CA 1
ATOM 1244 C C . ILE A 1 147 ? -9.119 -3.491 -1.361 1.00 98.38 147 ILE A C 1
ATOM 1246 O O . ILE A 1 147 ? -7.966 -3.393 -0.953 1.00 98.38 147 ILE A O 1
ATOM 1250 N N . GLU A 1 148 ? -10.065 -4.148 -0.692 1.00 97.94 148 GLU A N 1
ATOM 1251 C CA . GLU A 1 148 ? -9.796 -4.919 0.529 1.00 97.94 148 GLU A CA 1
ATOM 1252 C C . GLU A 1 148 ? -8.802 -6.043 0.226 1.00 97.94 148 GLU A C 1
ATOM 1254 O O . GLU A 1 148 ? -8.974 -6.771 -0.751 1.00 97.94 148 GLU A O 1
ATOM 1259 N N . LEU A 1 149 ? -7.781 -6.181 1.071 1.00 98.12 149 LEU A N 1
ATOM 1260 C CA . LEU A 1 149 ? -6.871 -7.317 1.048 1.00 98.12 149 LEU A CA 1
ATOM 1261 C C . LEU A 1 149 ? -7.287 -8.343 2.097 1.00 98.12 149 LEU A C 1
ATOM 1263 O O . LEU A 1 149 ? -7.624 -8.011 3.235 1.00 98.12 149 LEU A O 1
ATOM 1267 N N . ARG A 1 150 ? -7.190 -9.611 1.724 1.00 96.94 150 ARG A N 1
ATOM 1268 C CA . ARG A 1 150 ? -7.510 -10.760 2.564 1.00 96.94 150 ARG A CA 1
ATOM 1269 C C . ARG A 1 150 ? -6.267 -11.579 2.859 1.00 96.94 150 ARG A C 1
ATOM 1271 O O . ARG A 1 150 ? -5.257 -11.530 2.163 1.00 96.94 150 ARG A O 1
ATOM 1278 N N . ASN A 1 151 ? -6.347 -12.354 3.934 1.00 96.81 151 ASN A N 1
ATOM 1279 C CA . ASN A 1 151 ? -5.291 -13.295 4.274 1.00 96.81 151 ASN A CA 1
ATOM 1280 C C . ASN A 1 151 ? -5.095 -14.318 3.141 1.00 96.81 151 ASN A C 1
ATOM 1282 O O . ASN A 1 151 ? -6.040 -15.017 2.779 1.00 96.81 151 ASN A O 1
ATOM 1286 N N . GLY A 1 152 ? -3.864 -14.437 2.652 1.00 97.31 152 GLY A N 1
ATOM 1287 C CA . GLY A 1 152 ? -3.475 -15.297 1.537 1.00 97.31 152 GLY A CA 1
ATOM 1288 C C . GLY A 1 152 ? -3.476 -14.603 0.173 1.00 97.31 152 GLY A C 1
ATOM 1289 O O . GLY A 1 152 ? -3.070 -15.230 -0.802 1.00 97.31 152 GLY A O 1
ATOM 1290 N N . ASP A 1 153 ? -3.901 -13.340 0.087 1.00 98.50 153 ASP A N 1
ATOM 1291 C CA . ASP A 1 153 ? -3.896 -12.604 -1.176 1.00 98.50 153 ASP A CA 1
ATOM 1292 C C . ASP A 1 153 ? -2.478 -12.362 -1.698 1.00 98.50 153 ASP A C 1
ATOM 1294 O O . ASP A 1 153 ? -1.535 -12.127 -0.937 1.00 98.50 153 ASP A O 1
ATOM 1298 N N . VAL A 1 154 ? -2.353 -12.368 -3.024 1.00 98.50 154 VAL A N 1
ATOM 1299 C CA . VAL A 1 154 ? -1.089 -12.171 -3.732 1.00 98.50 154 VAL A CA 1
ATOM 1300 C C . VAL A 1 154 ? -1.120 -10.862 -4.507 1.00 98.50 154 VAL A C 1
ATOM 1302 O O . VAL A 1 154 ? -1.984 -10.658 -5.363 1.00 98.50 154 VAL A O 1
ATOM 1305 N N . LEU A 1 155 ? -0.146 -9.995 -4.245 1.00 98.56 155 LEU A N 1
ATOM 1306 C CA . LEU A 1 155 ? 0.077 -8.759 -4.986 1.00 98.56 155 LEU A CA 1
ATOM 1307 C C . LEU A 1 155 ? 1.240 -8.893 -5.969 1.00 98.56 155 LEU A C 1
ATOM 1309 O O . LEU A 1 155 ? 2.295 -9.441 -5.647 1.00 98.56 155 LEU A O 1
ATOM 1313 N N . MET A 1 156 ? 1.063 -8.326 -7.158 1.00 98.31 156 MET A N 1
ATOM 1314 C CA . MET A 1 156 ? 2.117 -8.127 -8.152 1.00 98.31 156 MET A CA 1
ATOM 1315 C C . MET A 1 156 ? 2.075 -6.686 -8.664 1.00 98.31 156 MET A C 1
ATOM 1317 O O . MET A 1 156 ? 1.023 -6.045 -8.683 1.00 98.31 156 MET A O 1
ATOM 1321 N N . PHE A 1 157 ? 3.229 -6.179 -9.092 1.00 98.31 157 PHE A N 1
ATOM 1322 C CA . PHE A 1 157 ? 3.411 -4.772 -9.448 1.00 98.31 157 PHE A CA 1
ATOM 1323 C C . PHE A 1 157 ? 4.081 -4.638 -10.813 1.00 98.31 157 PHE A C 1
ATOM 1325 O O . PHE A 1 157 ? 5.196 -5.142 -11.012 1.00 98.31 157 PHE A O 1
ATOM 1332 N N . GLY A 1 158 ? 3.406 -3.959 -11.741 1.00 96.38 158 GLY A N 1
ATOM 1333 C CA . GLY A 1 158 ? 3.847 -3.803 -13.122 1.00 96.38 158 GLY A CA 1
ATOM 1334 C C . GLY A 1 158 ? 4.229 -5.134 -13.773 1.00 96.38 158 GLY A C 1
ATOM 1335 O O . GLY A 1 158 ? 3.517 -6.124 -13.651 1.00 96.38 158 GLY A O 1
ATOM 1336 N N . HIS A 1 159 ? 5.386 -5.175 -14.439 1.00 96.25 159 HIS A N 1
ATOM 1337 C CA . HIS A 1 159 ? 5.915 -6.392 -15.074 1.00 96.25 159 HIS A CA 1
ATOM 1338 C C . HIS A 1 159 ? 6.860 -7.200 -14.169 1.00 96.25 159 HIS A C 1
ATOM 1340 O O . HIS A 1 159 ? 7.619 -8.042 -14.649 1.00 96.25 159 HIS A O 1
ATOM 1346 N N . SER A 1 160 ? 6.860 -6.935 -12.861 1.00 95.81 160 SER A N 1
ATOM 1347 C CA . SER A 1 160 ? 7.639 -7.730 -11.915 1.00 95.81 160 SER A CA 1
ATOM 1348 C C . SER A 1 160 ? 7.107 -9.162 -11.852 1.00 95.81 160 SER A C 1
ATOM 1350 O O . SER A 1 160 ? 5.913 -9.380 -11.687 1.00 95.81 160 SER A O 1
ATOM 1352 N N . ILE A 1 161 ? 8.016 -10.136 -11.880 1.00 95.50 161 ILE A N 1
ATOM 1353 C CA . ILE A 1 161 ? 7.705 -11.551 -11.609 1.00 95.50 161 ILE A CA 1
ATOM 1354 C C . ILE A 1 161 ? 7.702 -11.891 -10.111 1.00 95.50 161 ILE A C 1
ATOM 1356 O O . ILE A 1 161 ? 7.599 -13.055 -9.742 1.00 95.50 161 ILE A O 1
ATOM 1360 N N . ARG A 1 162 ? 7.908 -10.890 -9.248 1.00 96.38 162 ARG A N 1
ATOM 1361 C CA . ARG A 1 162 ? 7.849 -11.074 -7.796 1.00 96.38 162 ARG A CA 1
ATOM 1362 C C . ARG A 1 162 ? 6.404 -11.069 -7.324 1.00 96.38 162 ARG A C 1
ATOM 1364 O O . ARG A 1 162 ? 5.652 -10.163 -7.686 1.00 96.38 162 ARG A O 1
ATOM 1371 N N . GLU A 1 163 ? 6.079 -12.028 -6.475 1.00 97.31 163 GLU A N 1
ATOM 1372 C CA . GLU A 1 163 ? 4.775 -12.190 -5.845 1.00 97.31 163 GLU A CA 1
ATOM 1373 C C . GLU A 1 163 ? 4.882 -11.821 -4.363 1.00 97.31 163 GLU A C 1
ATOM 1375 O O . GLU A 1 163 ? 5.764 -12.302 -3.650 1.00 97.31 163 GLU A O 1
ATOM 1380 N N . TYR A 1 164 ? 3.997 -10.938 -3.907 1.00 97.69 164 TYR A N 1
ATOM 1381 C CA . TYR A 1 164 ? 3.929 -10.485 -2.522 1.00 97.69 164 TYR A CA 1
ATOM 1382 C C . TYR A 1 164 ? 2.702 -11.107 -1.864 1.00 97.69 164 TYR A C 1
ATOM 1384 O O . TYR A 1 164 ? 1.580 -10.654 -2.088 1.00 97.69 164 TYR A O 1
ATOM 1392 N N . VAL A 1 165 ? 2.910 -12.148 -1.064 1.00 97.56 165 VAL A N 1
ATOM 1393 C CA . VAL A 1 165 ? 1.834 -12.868 -0.375 1.00 97.56 165 VAL A CA 1
ATOM 1394 C C . VAL A 1 165 ? 1.574 -12.212 0.974 1.00 97.56 165 VAL A C 1
ATOM 1396 O O . VAL A 1 165 ? 2.482 -12.110 1.803 1.00 97.56 165 VAL A O 1
ATOM 1399 N N . LEU A 1 166 ? 0.341 -11.763 1.197 1.00 97.50 166 LEU A N 1
ATOM 1400 C CA . LEU A 1 166 ? -0.095 -11.175 2.457 1.00 97.50 166 LEU A CA 1
ATOM 1401 C C . LEU A 1 166 ? -0.595 -12.263 3.405 1.00 97.50 166 LEU A C 1
ATOM 1403 O O . LEU A 1 166 ? -1.569 -12.948 3.105 1.00 97.50 166 LEU A O 1
ATOM 1407 N N . LEU A 1 167 ? -0.005 -12.367 4.591 1.00 96.19 167 LEU A N 1
ATOM 1408 C CA . LEU A 1 167 ? -0.474 -13.269 5.640 1.00 96.19 167 LEU A CA 1
ATOM 1409 C C . LEU A 1 167 ? -0.767 -12.503 6.931 1.00 96.19 167 LEU A C 1
ATOM 1411 O O . LEU A 1 167 ? 0.016 -11.662 7.373 1.00 96.19 167 LEU A O 1
ATOM 1415 N N . LYS A 1 168 ? -1.905 -12.822 7.544 1.00 93.00 168 LYS A N 1
ATOM 1416 C CA . LYS A 1 168 ? -2.277 -12.420 8.897 1.00 93.00 168 LYS A CA 1
ATOM 1417 C C . LYS A 1 168 ? -1.708 -13.454 9.857 1.00 93.00 168 LYS A C 1
ATOM 1419 O O . LYS A 1 168 ? -2.086 -14.627 9.810 1.00 93.00 168 LYS A O 1
ATOM 1424 N N . GLU A 1 169 ? -0.817 -13.041 10.745 1.00 85.44 169 GLU A N 1
ATOM 1425 C CA . GLU A 1 169 ? -0.388 -13.924 11.819 1.00 85.44 169 GLU A CA 1
ATOM 1426 C C . GLU A 1 169 ? -1.488 -14.082 12.854 1.00 85.44 169 GLU A C 1
ATOM 1428 O O . GLU A 1 169 ? -2.165 -13.126 13.233 1.00 85.44 169 GLU A O 1
ATOM 1433 N N . LYS A 1 170 ? -1.632 -15.307 13.360 1.00 68.56 170 LYS A N 1
ATOM 1434 C CA . LYS A 1 170 ? -2.415 -15.517 14.571 1.00 68.56 170 LYS A CA 1
ATOM 1435 C C . LYS A 1 170 ? -1.651 -14.892 15.740 1.00 68.56 170 LYS A C 1
ATOM 1437 O O . LYS A 1 170 ? -0.441 -15.114 15.839 1.00 68.56 170 LYS A O 1
ATOM 1442 N N . PRO A 1 171 ? -2.323 -14.165 16.647 1.00 59.53 171 PRO A N 1
ATOM 1443 C CA . PRO A 1 171 ? -1.686 -13.722 17.876 1.00 59.53 171 PRO A CA 1
ATOM 1444 C C . PRO A 1 171 ? -1.141 -14.952 18.606 1.00 59.53 171 PRO A C 1
ATOM 1446 O O . PRO A 1 171 ? -1.880 -15.915 18.841 1.00 59.53 171 PRO A O 1
ATOM 1449 N N . PHE A 1 172 ? 0.156 -14.934 18.924 1.00 46.53 172 PHE A N 1
ATOM 1450 C CA . PHE A 1 172 ? 0.822 -15.985 19.690 1.00 46.53 172 PHE A CA 1
ATOM 1451 C C . PHE A 1 172 ? 0.087 -16.142 21.027 1.00 46.53 172 PHE A C 1
ATOM 1453 O O . PHE A 1 172 ? 0.303 -15.378 21.964 1.00 46.53 172 PHE A O 1
ATOM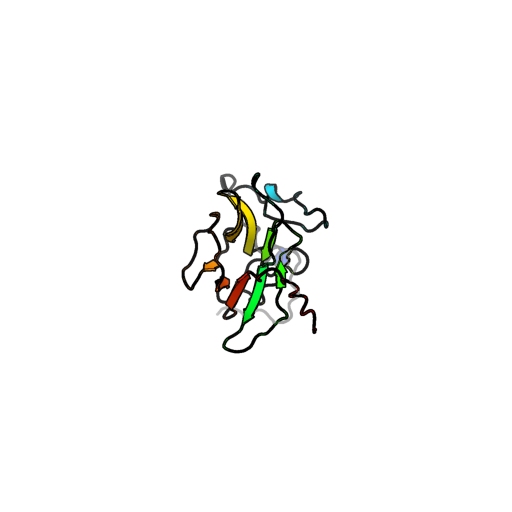 1460 N N . HIS A 1 173 ? -0.806 -17.125 21.128 1.00 49.88 173 HIS A N 1
ATOM 1461 C CA . HIS A 1 173 ? -1.289 -17.566 22.425 1.00 49.88 173 HIS A CA 1
ATOM 1462 C C . HIS A 1 173 ? -0.114 -18.312 23.046 1.00 49.88 173 HIS A C 1
ATOM 1464 O O . HIS A 1 173 ? 0.222 -19.410 22.604 1.00 49.88 173 HIS A O 1
ATOM 1470 N N . HIS A 1 174 ? 0.557 -17.705 24.026 1.00 44.22 174 HIS A N 1
ATOM 1471 C CA . HIS A 1 174 ? 1.435 -18.454 24.915 1.00 44.22 174 HIS A CA 1
ATOM 1472 C C . HIS A 1 174 ? 0.559 -19.483 25.636 1.00 44.22 174 HIS A C 1
ATOM 1474 O O . HIS A 1 174 ? -0.076 -19.189 26.647 1.00 44.22 174 HIS A O 1
ATOM 1480 N N . THR A 1 175 ? 0.472 -20.696 25.097 1.00 46.34 175 THR A N 1
ATOM 1481 C CA . THR A 1 175 ? -0.012 -21.838 25.858 1.00 46.34 175 THR A CA 1
ATOM 1482 C C . THR A 1 175 ? 1.047 -22.106 26.914 1.00 46.34 175 THR A C 1
ATOM 1484 O O . THR A 1 175 ? 2.060 -22.752 26.642 1.00 46.34 175 THR A O 1
ATOM 1487 N N . HIS A 1 176 ? 0.851 -21.560 28.114 1.00 44.91 176 HIS A N 1
ATOM 1488 C CA . HIS A 1 176 ? 1.586 -22.001 29.288 1.00 44.91 176 HIS A CA 1
ATOM 1489 C C . HIS A 1 176 ? 1.256 -23.480 29.498 1.00 44.91 176 HIS A C 1
ATOM 1491 O O . HIS A 1 176 ? 0.251 -23.836 30.111 1.00 44.91 176 HIS A O 1
ATOM 1497 N N . HIS A 1 177 ? 2.093 -24.357 28.950 1.00 47.94 177 HIS A N 1
ATOM 1498 C CA . HIS A 1 177 ? 2.139 -25.744 29.368 1.00 47.94 177 HIS A CA 1
ATOM 1499 C C . HIS A 1 177 ? 2.672 -25.756 30.801 1.00 47.94 177 HIS A C 1
ATOM 1501 O O . HIS A 1 177 ? 3.877 -25.787 31.033 1.00 47.94 177 HIS A O 1
ATOM 1507 N N . HIS A 1 178 ? 1.767 -25.695 31.777 1.00 46.34 178 HIS A N 1
ATOM 1508 C CA . HIS A 1 178 ? 2.079 -26.163 33.117 1.00 46.34 178 HIS A CA 1
ATOM 1509 C C . HIS A 1 178 ? 2.281 -27.677 33.035 1.00 46.34 178 HIS A C 1
ATOM 1511 O O . HIS A 1 178 ? 1.318 -28.439 32.944 1.00 46.34 178 HIS A O 1
ATOM 1517 N N . SER A 1 179 ? 3.543 -28.110 33.020 1.00 52.53 179 SER A N 1
ATOM 1518 C CA . SER A 1 179 ? 3.882 -29.487 33.361 1.00 52.53 179 SER A CA 1
ATOM 1519 C C . SER A 1 179 ? 3.474 -29.719 34.815 1.00 52.53 179 SER A C 1
ATOM 1521 O O . SER A 1 179 ? 3.898 -28.969 35.697 1.00 52.53 179 SER A O 1
ATOM 1523 N N . LYS A 1 180 ? 2.611 -30.712 35.029 1.00 53.06 180 LYS A N 1
ATOM 1524 C CA . LYS A 1 180 ? 2.374 -31.299 36.350 1.00 53.06 180 LYS A CA 1
ATOM 1525 C C . LYS A 1 180 ? 3.599 -32.070 36.820 1.00 53.06 180 LYS A C 1
ATOM 1527 O O . LYS A 1 180 ? 4.303 -32.612 35.938 1.00 53.06 180 LYS A O 1
#